Protein 1S3J (pdb70)

Radius of gyration: 22.55 Å; Cα contacts (8 Å, |Δi|>4): 269; chains: 2; bounding box: 42×52×71 Å

Nearest PDB structures (foldseek):
  1s3j-assembly1_B  TM=1.005E+00  e=1.419E-20  Bacillus subtilis
  2nnn-assembly3_F  TM=6.839E-01  e=4.897E-06  Pseudomonas aeruginosa
  5cyv-assembly1_B  TM=6.222E-01  e=2.905E-06  Rhodococcus jostii RHA1
  2fbi-assembly1_A-2  TM=6.151E-01  e=4.897E-06  Pseudomonas aeruginosa
  8ylj-assembly1_A  TM=6.183E-01  e=8.809E-06  Pectobacterium atrosepticum

Foldseek 3Di:
DVVVCCVVVVVVVVVCVVQVVLCVLVVLVDDPLRLVVLVVQVVPVKDWLVVSCVVPHDSVVSVVVVVCVVVPQKDWAADPVGRPIIMIHGDPVNNVSSVSSVVSSVVSVVVVVPDDPVVVVVVVVVVVVVVVVVVD/DDPVVVCVVVVVVVVVCVVLVVLCVLVVLVAHPLRLLVLVVQVVPVKDFLVVSCVVPHDSVVSVVLVVCVVVVQWDWAADPVGRVTIMIHGDVVNVVSSVSSVVSSVVSVVVPVVDDPVVVVVVVVVVVVVVPD

Solvent-accessible surface area: 16733 Å² total

CATH classification: 1.20.5.420 (+2 more: 1.10.10.10, 1.10.287.100)

InterPro domains:
  IPR000835 MarR-type HTH domain [PF01047] (35-92)
  IPR000835 MarR-type HTH domain [PR00598] (52-68)
  IPR000835 MarR-type HTH domain [PR00598] (69-84)
  IPR000835 MarR-type HTH domain [PR00598] (88-104)
  IPR000835 MarR-type HTH domain [PR00598] (118-138)
  IPR000835 MarR-type HTH domain [PS50995] (4-140)
  IPR000835 MarR-type HTH domain [SM00347] (28-128)
  IPR036388 Winged helix-like DNA-binding domain superfamily [G3DSA:1.10.10.10] (35-98)
  IPR036390 Winged helix DNA-binding domain superfamily [SSF46785] (7-141)

Structure (mmCIF, N/CA/C/O backbone):
data_1S3J
#
_entry.id   1S3J
#
_cell.length_a   45.029
_cell.length_b   71.912
_cell.length_c   96.642
_cell.angle_alpha   90.00
_cell.angle_beta   90.00
_cell.angle_gamma   90.00
#
_symmetry.space_group_name_H-M   'P 21 21 21'
#
loop_
_entity.id
_entity.type
_entity.pdbx_description
1 polymer 'YusO protein'
2 water water
#
loop_
_atom_site.group_PDB
_atom_site.id
_atom_site.type_symbol
_atom_site.label_atom_id
_atom_site.label_alt_id
_atom_site.label_comp_id
_atom_site.label_asym_id
_atom_site.label_entity_id
_atom_site.label_seq_id
_atom_site.pdbx_PDB_ins_code
_atom_site.Cartn_x
_atom_site.Cartn_y
_atom_site.Cartn_z
_atom_site.occupancy
_atom_site.B_iso_or_equiv
_atom_site.auth_seq_id
_atom_site.auth_comp_id
_atom_site.auth_asym_id
_atom_site.auth_atom_id
_atom_site.pdbx_PDB_model_num
ATOM 1 N N . SER A 1 3 ? 25.635 26.954 23.001 1.00 64.08 3 SER A N 1
ATOM 2 C CA . SER A 1 3 ? 24.989 27.898 23.953 1.00 64.17 3 SER A CA 1
ATOM 3 C C . SER A 1 3 ? 25.629 29.289 23.840 1.00 63.65 3 SER A C 1
ATOM 4 O O . SER A 1 3 ? 26.579 29.613 24.565 1.00 63.76 3 SER A O 1
ATOM 7 N N . ALA A 1 4 ? 25.083 30.102 22.936 1.00 62.81 4 ALA A N 1
ATOM 8 C CA . ALA A 1 4 ? 25.676 31.384 22.536 1.00 62.07 4 ALA A CA 1
ATOM 9 C C . ALA A 1 4 ? 26.185 32.266 23.684 1.00 61.16 4 ALA A C 1
ATOM 10 O O . ALA A 1 4 ? 27.192 32.925 23.529 1.00 61.06 4 ALA A O 1
ATOM 12 N N . ASP A 1 5 ? 25.498 32.284 24.820 1.00 59.79 5 ASP A N 1
ATOM 13 C CA . ASP A 1 5 ? 25.846 33.216 25.883 1.00 58.85 5 ASP A CA 1
ATOM 14 C C . ASP A 1 5 ? 27.119 32.815 26.645 1.00 57.65 5 ASP A C 1
ATOM 15 O O . ASP A 1 5 ? 27.957 33.671 26.963 1.00 56.53 5 ASP A O 1
ATOM 20 N N . GLN A 1 6 ? 27.274 31.526 26.933 1.00 56.25 6 GLN A N 1
ATOM 21 C CA . GLN A 1 6 ? 28.542 31.062 27.482 1.00 55.38 6 GLN A CA 1
ATOM 22 C C . GLN A 1 6 ? 29.662 31.299 26.472 1.00 54.04 6 GLN A C 1
ATOM 23 O O . GLN A 1 6 ? 30.746 31.724 26.855 1.00 53.37 6 GLN A O 1
ATOM 29 N N . LEU A 1 7 ? 29.381 31.041 25.193 1.00 52.80 7 LEU A N 1
ATOM 30 C CA . LEU A 1 7 ? 30.366 31.197 24.120 1.00 52.13 7 LEU A CA 1
ATOM 31 C C . LEU A 1 7 ? 30.855 32.648 23.992 1.00 51.57 7 LEU A C 1
ATOM 32 O O . LEU A 1 7 ? 32.035 32.896 23.747 1.00 50.28 7 LEU A O 1
ATOM 45 N N . SER A 1 9 ? 30.820 34.764 26.552 1.00 47.46 9 SER A N 1
ATOM 46 C CA . SER A 1 9 ? 31.552 35.045 27.789 1.00 46.03 9 SER A CA 1
ATOM 47 C C . SER A 1 9 ? 32.976 34.490 27.741 1.00 44.41 9 SER A C 1
ATOM 48 O O . SER A 1 9 ? 33.904 35.130 28.256 1.00 44.25 9 SER A O 1
ATOM 51 N N . ASP A 1 10 ? 33.133 33.314 27.125 1.00 42.48 10 ASP A N 1
ATOM 52 C CA . ASP A 1 10 ? 34.444 32.693 26.916 1.00 40.97 10 ASP A CA 1
ATOM 53 C C . ASP A 1 10 ? 35.302 33.614 26.041 1.00 39.56 10 ASP A C 1
ATOM 54 O O . ASP A 1 10 ? 36.416 33.948 26.400 1.00 38.49 10 ASP A O 1
ATOM 59 N N . ILE A 1 11 ? 34.753 34.025 24.903 1.00 37.99 11 ILE A N 1
ATOM 60 C CA . ILE A 1 11 ? 35.463 34.863 23.959 1.00 37.56 11 ILE A CA 1
ATOM 61 C C . ILE A 1 11 ? 35.820 36.198 24.554 1.00 37.37 11 ILE A C 1
ATOM 62 O O . ILE A 1 11 ? 36.936 36.670 24.371 1.00 37.44 11 ILE A O 1
ATOM 67 N N . GLN A 1 12 ? 34.863 36.822 25.228 1.00 37.04 12 GLN A N 1
ATOM 68 C CA . GLN A 1 12 ? 35.074 38.114 25.843 1.00 37.20 12 GLN A CA 1
ATOM 69 C C . GLN A 1 12 ? 36.253 38.000 26.796 1.00 36.58 12 GLN A C 1
ATOM 70 O O . GLN A 1 12 ? 37.155 38.831 26.784 1.00 36.36 12 GLN A O 1
ATOM 76 N N . LEU A 1 13 ? 36.260 36.959 27.619 1.00 35.94 13 LEU A N 1
ATOM 77 C CA . LEU A 1 13 ? 37.335 36.801 28.562 1.00 35.41 13 LEU A CA 1
ATOM 78 C C . LEU A 1 13 ? 38.655 36.610 27.831 1.00 34.88 13 LEU A C 1
ATOM 79 O O . LEU A 1 13 ? 39.676 37.183 28.240 1.00 34.81 13 LEU A O 1
ATOM 84 N N . SER A 1 14 ? 38.642 35.823 26.754 1.00 33.69 14 SER A N 1
ATOM 85 C CA . SER A 1 14 ? 39.852 35.617 25.953 1.00 33.36 14 SER A CA 1
ATOM 86 C C . SER A 1 14 ? 40.325 36.941 25.341 1.00 32.36 14 SER A C 1
ATOM 87 O O . SER A 1 14 ? 41.459 37.331 25.536 1.00 31.30 14 SER A O 1
ATOM 90 N N . LEU A 1 15 ? 39.440 37.640 24.635 1.00 32.43 15 LEU A N 1
ATOM 91 C CA . LEU A 1 15 ? 39.806 38.902 23.998 1.00 33.39 15 LEU A CA 1
ATOM 92 C C . LEU A 1 15 ? 40.270 39.940 25.007 1.00 34.11 15 LEU A C 1
ATOM 93 O O . LEU A 1 15 ? 41.232 40.644 24.758 1.00 33.90 15 LEU A O 1
ATOM 98 N N . GLN A 1 16 ? 39.650 39.976 26.181 1.00 35.65 16 GLN A N 1
ATOM 99 C CA . GLN A 1 16 ? 39.982 40.978 27.198 1.00 36.56 16 GLN A CA 1
ATOM 100 C C . GLN A 1 16 ? 41.358 40.697 27.779 1.00 36.66 16 GLN A C 1
ATOM 101 O O . GLN A 1 16 ? 42.104 41.629 28.113 1.00 37.98 16 GLN A O 1
ATOM 107 N N . ALA A 1 17 ? 41.730 39.428 27.897 1.00 35.47 17 ALA A N 1
ATOM 108 C CA . ALA A 1 17 ? 43.055 39.110 28.392 1.00 34.39 17 ALA A CA 1
ATOM 109 C C . ALA A 1 17 ? 44.094 39.416 27.316 1.00 34.10 17 ALA A C 1
ATOM 110 O O . ALA A 1 17 ? 45.178 39.861 27.626 1.00 33.57 17 ALA A O 1
ATOM 112 N N . LEU A 1 18 ? 43.775 39.160 26.052 1.00 33.84 18 LEU A N 1
ATOM 113 C CA . LEU A 1 18 ? 44.739 39.415 24.979 1.00 33.61 18 LEU A CA 1
ATOM 114 C C . LEU A 1 18 ? 44.998 40.912 24.867 1.00 34.27 18 LEU A C 1
ATOM 115 O O . LEU A 1 18 ? 46.144 41.336 24.764 1.00 33.50 18 LEU A O 1
ATOM 120 N N . PHE A 1 19 ? 43.929 41.689 24.954 1.00 35.79 19 PHE A N 1
ATOM 121 C CA . PHE A 1 19 ? 43.982 43.141 24.840 1.00 37.74 19 PHE A CA 1
ATOM 122 C C . PHE A 1 19 ? 44.807 43.764 25.960 1.00 38.67 19 PHE A C 1
ATOM 123 O O . PHE A 1 19 ? 45.794 44.421 25.688 1.00 38.61 19 PHE A O 1
ATOM 131 N N . GLN A 1 20 ? 44.423 43.543 27.215 1.00 39.82 20 GLN A N 1
ATOM 132 C CA . GLN A 1 20 ? 45.214 44.013 28.353 1.00 40.93 20 GLN A CA 1
ATOM 133 C C . GLN A 1 20 ? 46.694 43.668 28.262 1.00 41.24 20 GLN A C 1
ATOM 134 O O . GLN A 1 20 ? 47.532 44.373 28.798 1.00 41.19 20 GLN A O 1
ATOM 140 N N . LYS A 1 21 ? 47.010 42.557 27.605 1.00 42.23 21 LYS A N 1
ATOM 141 C CA . LYS A 1 21 ? 48.392 42.105 27.440 1.00 42.29 21 LYS A CA 1
ATOM 142 C C . LYS A 1 21 ? 49.091 42.713 26.221 1.00 42.21 21 LYS A C 1
ATOM 143 O O . LYS A 1 21 ? 50.311 42.907 26.232 1.00 42.28 21 LYS A O 1
ATOM 149 N N . ILE A 1 22 ? 48.332 42.982 25.161 1.00 42.15 22 ILE A N 1
ATOM 150 C CA . ILE A 1 22 ? 48.916 43.379 23.881 1.00 42.40 22 ILE A CA 1
ATOM 151 C C . ILE A 1 22 ? 48.873 44.886 23.709 1.00 43.02 22 ILE A C 1
ATOM 152 O O . ILE A 1 22 ? 49.800 45.460 23.147 1.00 42.58 22 ILE A O 1
ATOM 157 N N . GLN A 1 23 ? 47.816 45.521 24.198 1.00 44.04 23 GLN A N 1
ATOM 158 C CA . GLN A 1 23 ? 47.675 46.974 24.094 1.00 45.41 23 GLN A CA 1
ATOM 159 C C . GLN A 1 23 ? 48.841 47.745 24.710 1.00 46.03 23 GLN A C 1
ATOM 160 O O . GLN A 1 23 ? 49.446 48.551 24.008 1.00 46.13 23 GLN A O 1
ATOM 166 N N . PRO A 1 24 ? 49.180 47.513 25.980 1.00 46.87 24 PRO A N 1
ATOM 167 C CA . PRO A 1 24 ? 50.345 48.188 26.574 1.00 47.60 24 PRO A CA 1
ATOM 168 C C . PRO A 1 24 ? 51.625 47.984 25.753 1.00 48.61 24 PRO A C 1
ATOM 169 O O . PRO A 1 24 ? 52.403 48.928 25.608 1.00 48.58 24 PRO A O 1
ATOM 173 N N . GLU A 1 25 ? 51.825 46.783 25.211 1.00 49.39 25 GLU A N 1
ATOM 174 C CA . GLU A 1 25 ? 53.023 46.504 24.426 1.00 50.43 25 GLU A CA 1
ATOM 175 C C . GLU A 1 25 ? 53.045 47.319 23.135 1.00 51.20 25 GLU A C 1
ATOM 176 O O . GLU A 1 25 ? 54.093 47.823 22.740 1.00 50.92 25 GLU A O 1
ATOM 190 N N . LEU A 1 27 ? 51.324 50.244 22.637 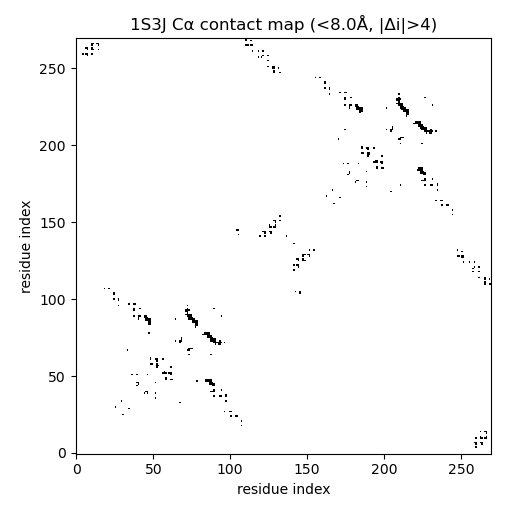1.00 53.92 27 LEU A N 1
ATOM 191 C CA . LEU A 1 27 ? 51.499 51.640 23.073 1.00 54.57 27 LEU A CA 1
ATOM 192 C C . LEU A 1 27 ? 52.934 51.984 23.450 1.00 54.96 27 LEU A C 1
ATOM 193 O O . LEU A 1 27 ? 53.394 53.070 23.150 1.00 54.80 27 LEU A O 1
ATOM 198 N N . GLU A 1 28 ? 53.638 51.068 24.104 1.00 55.46 28 GLU A N 1
ATOM 199 C CA . GLU A 1 28 ? 55.002 51.343 24.558 1.00 56.10 28 GLU A CA 1
ATOM 200 C C . GLU A 1 28 ? 55.954 51.397 23.353 1.00 55.81 28 GLU A C 1
ATOM 201 O O . GLU A 1 28 ? 56.864 52.222 23.315 1.00 55.50 28 GLU A O 1
ATOM 207 N N . SER A 1 29 ? 55.724 50.524 22.376 1.00 55.93 29 SER A N 1
ATOM 208 C CA . SER A 1 29 ? 56.523 50.470 21.148 1.00 56.09 29 SER A CA 1
ATOM 209 C C . SER A 1 29 ? 56.340 51.722 20.288 1.00 56.41 29 SER A C 1
ATOM 210 O O . SER A 1 29 ? 57.280 52.174 19.629 1.00 56.24 29 SER A O 1
ATOM 221 N N . GLU A 1 31 ? 55.374 54.797 21.488 1.00 57.10 31 GLU A N 1
ATOM 222 C CA . GLU A 1 31 ? 55.898 55.936 22.238 1.00 57.66 31 GLU A CA 1
ATOM 223 C C . GLU A 1 31 ? 57.399 56.082 22.004 1.00 57.08 31 GLU A C 1
ATOM 224 O O . GLU A 1 31 ? 57.888 57.194 21.881 1.00 57.20 31 GLU A O 1
ATOM 230 N N . LYS A 1 32 ? 58.105 54.955 21.934 1.00 56.53 32 LYS A N 1
ATOM 231 C CA . LYS A 1 32 ? 59.548 54.919 21.655 1.00 56.43 32 LYS A CA 1
ATOM 232 C C . LYS A 1 32 ? 59.868 55.359 20.225 1.00 55.26 32 LYS A C 1
ATOM 233 O O . LYS A 1 32 ? 60.899 55.977 19.989 1.00 55.40 32 LYS A O 1
ATOM 239 N N . GLN A 1 33 ? 59.005 55.029 19.266 1.00 53.73 33 GLN A N 1
ATOM 240 C CA . GLN A 1 33 ? 59.170 55.529 17.901 1.00 52.53 33 GLN A CA 1
ATOM 241 C C . GLN A 1 33 ? 58.621 56.974 17.746 1.00 50.52 33 GLN A C 1
ATOM 242 O O . GLN A 1 33 ? 58.715 57.564 16.690 1.00 49.92 33 GLN A O 1
ATOM 248 N N . GLY A 1 34 ? 58.063 57.531 18.812 1.00 48.56 34 GLY A N 1
ATOM 249 C CA . GLY A 1 34 ? 57.668 58.924 18.856 1.00 47.33 34 GLY A CA 1
ATOM 250 C C . GLY A 1 34 ? 56.305 59.281 18.280 1.00 46.10 34 GLY A C 1
ATOM 251 O O . GLY A 1 34 ? 55.948 60.465 18.269 1.00 46.40 34 GLY A O 1
ATOM 252 N N . VAL A 1 35 ? 55.544 58.288 17.825 1.00 43.94 35 VAL A N 1
ATOM 253 C CA . VAL A 1 35 ? 54.258 58.525 17.167 1.00 42.84 35 VAL A CA 1
ATOM 254 C C . VAL A 1 35 ? 53.086 58.053 18.042 1.00 41.18 35 VAL A C 1
ATOM 255 O O . VAL A 1 35 ? 53.214 57.110 18.827 1.00 40.84 35 VAL A O 1
ATOM 259 N N . THR A 1 36 ? 51.959 58.740 17.912 1.00 39.59 36 THR A N 1
ATOM 260 C CA . THR A 1 36 ? 50.734 58.376 18.611 1.00 38.71 36 THR A CA 1
ATOM 261 C C . THR A 1 36 ? 49.853 57.544 17.680 1.00 37.65 36 THR A C 1
ATOM 262 O O . THR A 1 36 ? 50.124 57.464 16.482 1.00 36.54 36 THR A O 1
ATOM 266 N N . PRO A 1 37 ? 48.807 56.931 18.223 1.00 36.39 37 PRO A N 1
ATOM 267 C CA . PRO A 1 37 ? 47.816 56.241 17.399 1.00 36.04 37 PRO A CA 1
ATOM 268 C C . PRO A 1 37 ? 47.226 57.101 16.288 1.00 35.20 37 PRO A C 1
ATOM 269 O O . PRO A 1 37 ? 46.975 56.564 15.221 1.00 35.50 37 PRO A O 1
ATOM 273 N N . ALA A 1 38 ? 46.963 58.378 16.533 1.00 33.87 38 ALA A N 1
ATOM 274 C CA . ALA A 1 38 ? 46.323 59.209 15.505 1.00 33.52 38 ALA A CA 1
ATOM 275 C C . ALA A 1 38 ? 47.330 59.522 14.399 1.00 32.87 38 ALA A C 1
ATOM 276 O O . ALA A 1 38 ? 46.990 59.523 13.214 1.00 32.11 38 ALA A O 1
ATOM 278 N N . GLN A 1 39 ? 48.569 59.786 14.791 1.00 32.63 39 GLN A N 1
ATOM 279 C CA . GLN A 1 39 ? 49.630 60.014 13.822 1.00 33.04 39 GLN A CA 1
ATOM 280 C C . GLN A 1 39 ? 49.864 58.744 13.003 1.00 33.11 39 GLN A C 1
ATOM 281 O O . GLN A 1 39 ? 50.092 58.826 11.789 1.00 32.45 39 GLN A O 1
ATOM 287 N N . LEU A 1 40 ? 49.775 57.578 13.655 1.00 33.22 40 LEU A N 1
ATOM 288 C CA . LEU A 1 40 ? 49.985 56.293 12.976 1.00 33.37 40 LEU A CA 1
ATOM 289 C C . LEU A 1 40 ? 48.866 56.101 11.958 1.00 33.59 40 LEU A C 1
ATOM 290 O O . LEU A 1 40 ? 49.120 55.669 10.836 1.00 33.59 40 LEU A O 1
ATOM 295 N N . PHE A 1 41 ? 47.649 56.473 12.336 1.00 33.29 41 PHE A N 1
ATOM 296 C CA . PHE A 1 41 ? 46.529 56.380 11.432 1.00 34.42 41 PHE A CA 1
ATOM 297 C C . PHE A 1 41 ? 46.732 57.246 10.176 1.00 34.07 41 PHE A C 1
ATOM 298 O O . PHE A 1 41 ? 46.338 56.849 9.073 1.00 34.68 41 PHE A O 1
ATOM 306 N N . VAL A 1 42 ? 47.327 58.422 10.343 1.00 33.74 42 VAL A N 1
ATOM 307 C CA . VAL A 1 42 ? 47.551 59.325 9.226 1.00 33.08 42 VAL A CA 1
ATOM 308 C C . VAL A 1 42 ? 48.616 58.741 8.305 1.00 33.04 42 VAL A C 1
ATOM 309 O O . VAL A 1 42 ? 48.455 58.733 7.088 1.00 32.11 42 VAL A O 1
ATOM 313 N N . LEU A 1 43 ? 49.688 58.246 8.901 1.00 33.20 43 LEU A N 1
ATOM 314 C CA . LEU A 1 43 ? 50.775 57.657 8.158 1.00 34.22 43 LEU A CA 1
ATOM 315 C C . LEU A 1 43 ? 50.299 56.480 7.316 1.00 34.87 43 LEU A C 1
ATOM 316 O O . LEU A 1 43 ? 50.698 56.370 6.169 1.00 35.46 43 LEU A O 1
ATOM 321 N N . ALA A 1 44 ? 49.424 55.650 7.872 1.00 35.49 44 ALA A N 1
ATOM 322 C CA . ALA A 1 44 ? 48.896 54.459 7.192 1.00 36.07 44 ALA A CA 1
ATOM 323 C C . ALA A 1 44 ? 47.944 54.813 6.048 1.00 36.35 44 ALA A C 1
ATOM 324 O O . ALA A 1 44 ? 48.032 54.237 4.971 1.00 35.88 44 ALA A O 1
ATOM 326 N N . SER A 1 45 ? 47.036 55.756 6.291 1.00 37.12 45 SER A N 1
ATOM 327 C CA . SER A 1 45 ? 46.210 56.335 5.232 1.00 38.18 45 SER A CA 1
ATOM 328 C C . SER A 1 45 ? 47.023 56.932 4.068 1.00 38.65 45 SER A C 1
ATOM 329 O O . SER A 1 45 ? 46.574 56.906 2.935 1.00 39.19 45 SER A O 1
ATOM 332 N N . LEU A 1 46 ? 48.195 57.475 4.349 1.00 39.17 46 LEU A N 1
ATOM 333 C CA . LEU A 1 46 ? 49.021 58.076 3.308 1.00 40.01 46 LEU A CA 1
ATOM 334 C C . LEU A 1 46 ? 49.872 57.035 2.563 1.00 41.18 46 LEU A C 1
ATOM 335 O O . LEU A 1 46 ? 50.115 57.198 1.377 1.00 41.23 46 LEU A O 1
ATOM 340 N N . LYS A 1 47 ? 50.319 55.982 3.245 1.00 42.21 47 LYS A N 1
ATOM 341 C CA . LYS A 1 47 ? 50.988 54.869 2.565 1.00 43.51 47 LYS A CA 1
ATOM 342 C C . LYS A 1 47 ? 50.025 54.180 1.582 1.00 44.44 47 LYS A C 1
ATOM 343 O O . LYS A 1 47 ? 50.392 53.872 0.454 1.00 44.48 47 LYS A O 1
ATOM 349 N N . LYS A 1 48 ? 48.786 53.982 2.009 1.00 45.78 48 LYS A N 1
ATOM 350 C CA . LYS A 1 48 ? 47.776 53.326 1.193 1.00 46.90 48 LYS A CA 1
ATOM 351 C C . LYS A 1 48 ? 47.337 54.191 0.002 1.00 47.35 48 LYS A C 1
ATOM 352 O O . LYS A 1 48 ? 47.378 53.737 -1.144 1.00 47.74 48 LYS A O 1
ATOM 358 N N . HIS A 1 49 ? 46.936 55.431 0.261 1.00 47.37 49 HIS A N 1
ATOM 359 C CA . HIS A 1 49 ? 46.338 56.270 -0.775 1.00 47.38 49 HIS A CA 1
ATOM 360 C C . HIS A 1 49 ? 47.308 57.192 -1.520 1.00 46.84 49 HIS A C 1
ATOM 361 O O . HIS A 1 49 ? 46.904 57.867 -2.463 1.00 46.65 49 HIS A O 1
ATOM 368 N N . GLY A 1 50 ? 48.571 57.220 -1.110 1.00 46.25 50 GLY A N 1
ATOM 369 C CA . GLY A 1 50 ? 49.563 58.125 -1.677 1.00 46.17 50 GLY A CA 1
ATOM 370 C C . GLY A 1 50 ? 49.435 59.579 -1.226 1.00 46.02 50 GLY A C 1
ATOM 371 O O . GLY A 1 50 ? 50.332 60.147 -0.587 1.00 46.08 50 GLY A O 1
ATOM 372 N N . SER A 1 51 ? 48.321 60.190 -1.597 1.00 45.54 51 SER A N 1
ATOM 373 C CA . SER A 1 51 ? 47.999 61.546 -1.203 1.00 45.60 51 SER A CA 1
ATOM 374 C C . SER A 1 51 ? 46.546 61.634 -0.754 1.00 44.82 51 SER A C 1
ATOM 375 O O . SER A 1 51 ? 45.676 60.967 -1.319 1.00 45.30 51 SER A O 1
ATOM 378 N N . LEU A 1 52 ? 46.286 62.456 0.259 1.00 43.76 52 LEU A N 1
ATOM 379 C CA . LEU A 1 52 ? 44.918 62.761 0.675 1.00 43.08 52 LEU A CA 1
ATOM 380 C C . LEU A 1 52 ? 44.777 64.225 1.063 1.00 42.58 52 LEU A C 1
ATOM 381 O O . LEU A 1 52 ? 45.702 64.822 1.584 1.00 42.39 52 LEU A O 1
ATOM 386 N N . LYS A 1 53 ? 43.603 64.794 0.815 1.00 42.45 53 LYS A N 1
ATOM 387 C CA . LYS A 1 53 ? 43.280 66.116 1.305 1.00 42.65 53 LYS A CA 1
ATOM 388 C C . LYS A 1 53 ? 43.172 66.074 2.835 1.00 41.80 53 LYS A C 1
ATOM 389 O O . LYS A 1 53 ? 42.927 65.013 3.415 1.00 41.60 53 LYS A O 1
ATOM 395 N N . VAL A 1 54 ? 43.391 67.214 3.482 1.00 40.84 54 VAL A N 1
ATOM 396 C CA . VAL A 1 54 ? 43.198 67.318 4.919 1.00 40.47 54 VAL A CA 1
ATOM 397 C C . VAL A 1 54 ? 41.751 66.990 5.267 1.00 40.20 54 VAL A C 1
ATOM 398 O O . VAL A 1 54 ? 41.500 66.314 6.262 1.00 40.25 54 VAL A O 1
ATOM 402 N N . SER A 1 55 ? 40.817 67.459 4.446 1.00 40.07 55 SER A N 1
ATOM 403 C CA . SER A 1 55 ? 39.387 67.208 4.671 1.00 40.86 55 SER A CA 1
ATOM 404 C C . SER A 1 55 ? 38.998 65.734 4.531 1.00 41.52 55 SER A C 1
ATOM 405 O O . SER A 1 55 ? 37.988 65.295 5.105 1.00 42.14 55 SER A O 1
ATOM 408 N N . GLU A 1 56 ? 39.775 64.980 3.755 1.00 41.99 56 GLU A N 1
ATOM 409 C CA . GLU A 1 56 ? 39.520 63.563 3.564 1.00 43.06 56 GLU A CA 1
ATOM 410 C C . GLU A 1 56 ? 39.916 62.790 4.817 1.00 43.56 56 GLU A C 1
ATOM 411 O O . GLU A 1 56 ? 39.168 61.952 5.293 1.00 43.84 56 GLU A O 1
ATOM 417 N N . ILE A 1 57 ? 41.104 63.070 5.335 1.00 44.37 57 ILE A N 1
ATOM 418 C CA . ILE A 1 57 ? 41.572 62.448 6.578 1.00 44.86 57 ILE A CA 1
ATOM 419 C C . ILE A 1 57 ? 40.630 62.789 7.724 1.00 45.50 57 ILE A C 1
ATOM 420 O O . ILE A 1 57 ? 40.269 61.919 8.501 1.00 45.36 57 ILE A O 1
ATOM 425 N N . ALA A 1 58 ? 40.231 64.054 7.816 1.00 46.47 58 ALA A N 1
ATOM 426 C CA . ALA A 1 58 ? 39.324 64.490 8.866 1.00 47.58 58 ALA A CA 1
ATOM 427 C C . ALA A 1 58 ? 38.063 63.641 8.826 1.00 48.42 58 ALA A C 1
ATOM 428 O O . ALA A 1 58 ? 37.602 63.168 9.851 1.00 48.66 58 ALA A O 1
ATOM 430 N N . GLU A 1 59 ? 37.552 63.425 7.619 1.00 49.65 59 GLU A N 1
ATOM 431 C CA . GLU A 1 59 ? 36.336 62.651 7.373 1.00 50.34 59 GLU A CA 1
ATOM 432 C C . GLU A 1 59 ? 36.474 61.208 7.859 1.00 50.54 59 GLU A C 1
ATOM 433 O O . GLU A 1 59 ? 35.626 60.728 8.608 1.00 49.91 59 GLU A O 1
ATOM 439 N N . ARG A 1 60 ? 37.543 60.530 7.433 1.00 50.84 60 ARG A N 1
ATOM 440 C CA . ARG A 1 60 ? 37.781 59.135 7.817 1.00 51.43 60 ARG A CA 1
ATOM 441 C C . ARG A 1 60 ? 37.971 58.984 9.329 1.00 50.82 60 ARG A C 1
ATOM 442 O O . ARG A 1 60 ? 37.625 57.950 9.901 1.00 50.53 60 ARG A O 1
ATOM 458 N N . GLU A 1 62 ? 36.635 61.112 11.540 1.00 50.72 62 GLU A N 1
ATOM 459 C CA . GLU A 1 62 ? 35.494 61.787 12.165 1.00 51.20 62 GLU A CA 1
ATOM 460 C C . GLU A 1 62 ? 35.954 62.793 13.222 1.00 50.88 62 GLU A C 1
ATOM 461 O O . GLU A 1 62 ? 35.542 62.750 14.387 1.00 51.18 62 GLU A O 1
ATOM 467 N N . VAL A 1 63 ? 36.832 63.688 12.781 1.00 50.12 63 VAL A N 1
ATOM 468 C CA . VAL A 1 63 ? 37.303 64.809 13.580 1.00 49.63 63 VAL A CA 1
ATOM 469 C C . VAL A 1 63 ? 37.320 66.072 12.719 1.00 49.29 63 VAL A C 1
ATOM 470 O O . VAL A 1 63 ? 37.147 66.008 11.511 1.00 49.48 63 VAL A O 1
ATOM 474 N N . LYS A 1 64 ? 37.535 67.218 13.347 1.00 49.13 64 LYS A N 1
ATOM 475 C CA . LYS A 1 64 ? 37.503 68.498 12.640 1.00 49.19 64 LYS A CA 1
ATOM 476 C C . LYS A 1 64 ? 38.757 68.633 11.784 1.00 48.07 64 LYS A C 1
ATOM 477 O O . LYS A 1 64 ? 39.824 68.135 12.157 1.00 47.67 64 LYS A O 1
ATOM 483 N N . PRO A 1 65 ? 38.636 69.281 10.629 1.00 46.54 65 PRO A N 1
ATOM 484 C CA . PRO A 1 65 ? 39.817 69.608 9.841 1.00 45.38 65 PRO A CA 1
ATOM 485 C C . PRO A 1 65 ? 40.941 70.126 10.735 1.00 44.11 65 PRO A C 1
ATOM 486 O O . PRO A 1 65 ? 42.083 69.685 10.570 1.00 43.84 65 PRO A O 1
ATOM 490 N N . SER A 1 66 ? 40.613 71.004 11.685 1.00 42.47 66 SER A N 1
ATOM 491 C CA . SER A 1 66 ? 41.615 71.574 12.600 1.00 41.44 66 SER A CA 1
ATOM 492 C C . SER A 1 66 ? 42.358 70.527 13.440 1.00 39.74 66 SER A C 1
ATOM 493 O O . SER A 1 66 ? 43.522 70.695 13.721 1.00 40.22 66 SER A O 1
ATOM 496 N N . ALA A 1 67 ? 41.682 69.468 13.857 1.00 38.28 67 ALA A N 1
ATOM 497 C CA . ALA A 1 67 ? 42.348 68.334 14.517 1.00 37.36 67 ALA A CA 1
ATOM 498 C C . ALA A 1 67 ? 43.428 67.704 13.631 1.00 36.23 67 ALA A C 1
ATOM 499 O O . ALA A 1 67 ? 44.530 67.396 14.097 1.00 35.01 67 ALA A O 1
ATOM 501 N N . VAL A 1 68 ? 43.116 67.517 12.352 1.00 35.44 68 VAL A N 1
ATOM 502 C CA . VAL A 1 68 ? 44.100 66.938 11.413 1.00 35.38 68 VAL A CA 1
ATOM 503 C C . VAL A 1 68 ? 45.274 67.887 11.169 1.00 34.71 68 VAL A C 1
ATOM 504 O O . VAL A 1 68 ? 46.425 67.466 11.085 1.00 35.06 68 VAL A O 1
ATOM 508 N N . THR A 1 69 ? 44.981 69.175 11.082 1.00 34.81 69 THR A N 1
ATOM 509 C CA . THR A 1 69 ? 45.998 70.198 10.843 1.00 34.16 69 THR A CA 1
ATOM 510 C C . THR A 1 69 ? 47.024 70.179 11.955 1.00 33.88 69 THR A C 1
ATOM 511 O O . THR A 1 69 ? 48.219 70.380 11.707 1.00 33.99 69 THR A O 1
ATOM 515 N N . LEU A 1 70 ? 46.580 69.926 13.186 1.00 33.29 70 LEU A N 1
ATOM 516 C CA . LEU A 1 70 ? 47.523 69.797 14.297 1.00 32.82 70 LEU A CA 1
ATOM 517 C C . LEU A 1 70 ? 48.338 68.493 14.215 1.00 33.18 70 LEU A C 1
ATOM 518 O O . LEU A 1 70 ? 49.519 68.470 14.552 1.00 33.11 70 LEU A O 1
ATOM 531 N N . ALA A 1 72 ? 49.108 66.999 11.427 1.00 34.73 72 ALA A N 1
ATOM 532 C CA . ALA A 1 72 ? 50.002 67.330 10.325 1.00 35.09 72 ALA A CA 1
ATOM 533 C C . ALA A 1 72 ? 51.168 68.191 10.793 1.00 35.23 72 ALA A C 1
ATOM 534 O O . ALA A 1 72 ? 52.292 67.942 10.391 1.00 35.29 72 ALA A O 1
ATOM 536 N N . ASP A 1 73 ? 50.916 69.177 11.665 1.00 35.84 73 ASP A N 1
ATOM 537 C CA . ASP A 1 73 ? 51.994 70.036 12.195 1.00 35.94 73 ASP A CA 1
ATOM 538 C C . ASP A 1 73 ? 53.044 69.175 12.869 1.00 36.14 73 ASP A C 1
ATOM 539 O O . ASP A 1 73 ? 54.231 69.342 12.637 1.00 35.99 73 ASP A O 1
ATOM 544 N N . ARG A 1 74 ? 52.592 68.257 13.726 1.00 36.44 74 ARG A N 1
ATOM 545 C CA . ARG A 1 74 ? 53.490 67.419 14.512 1.00 36.91 74 ARG A CA 1
ATOM 546 C C . ARG A 1 74 ? 54.324 66.552 13.578 1.00 36.82 74 ARG A C 1
ATOM 547 O O . ARG A 1 74 ? 55.531 66.515 13.669 1.00 35.82 74 ARG A O 1
ATOM 555 N N . LEU A 1 75 ? 53.659 65.898 12.647 1.00 37.89 75 LEU A N 1
ATOM 556 C CA . LEU A 1 75 ? 54.327 65.081 11.656 1.00 39.12 75 LEU A CA 1
ATOM 557 C C . LEU A 1 75 ? 55.303 65.895 10.769 1.00 40.13 75 LEU A C 1
ATOM 558 O O . LEU A 1 75 ? 56.420 65.452 10.557 1.00 39.43 75 LEU A O 1
ATOM 563 N N . GLU A 1 76 ? 54.896 67.079 10.293 1.00 41.54 76 GLU A N 1
ATOM 564 C CA . GLU A 1 76 ? 55.769 67.901 9.432 1.00 42.93 76 GLU A CA 1
ATOM 565 C C . GLU A 1 76 ? 57.008 68.383 10.190 1.00 43.37 76 GLU A C 1
ATOM 566 O O . GLU A 1 76 ? 58.110 68.397 9.646 1.00 42.93 76 GLU A O 1
ATOM 572 N N . GLN A 1 77 ? 56.821 68.733 11.458 1.00 44.23 77 GLN A N 1
ATOM 573 C CA . GLN A 1 77 ? 57.917 69.145 12.330 1.00 45.33 77 GLN A CA 1
ATOM 574 C C . GLN A 1 77 ? 58.965 68.036 12.501 1.00 45.12 77 GLN A C 1
ATOM 575 O O . GLN A 1 77 ? 60.146 68.309 12.689 1.00 45.00 77 GLN A O 1
ATOM 581 N N . LYS A 1 78 ? 58.510 66.788 12.439 1.00 44.97 78 LYS A N 1
ATOM 582 C CA . LYS A 1 78 ? 59.384 65.622 12.500 1.00 44.85 78 LYS A CA 1
ATOM 583 C C . LYS A 1 78 ? 59.784 65.166 11.104 1.00 43.67 78 LYS A C 1
ATOM 584 O O . LYS A 1 78 ? 60.526 64.196 10.968 1.00 43.33 78 LYS A O 1
ATOM 590 N N . ASN A 1 79 ? 59.277 65.878 10.088 1.00 42.60 79 ASN A N 1
ATOM 591 C CA . ASN A 1 79 ? 59.643 65.711 8.673 1.00 41.82 79 ASN A CA 1
ATOM 592 C C . ASN A 1 79 ? 59.211 64.349 8.126 1.00 40.71 79 ASN A C 1
ATOM 593 O O . ASN A 1 79 ? 59.921 63.713 7.344 1.00 40.57 79 ASN A O 1
ATOM 598 N N . LEU A 1 80 ? 58.022 63.926 8.528 1.00 38.96 80 LEU A N 1
ATOM 599 C CA . LEU A 1 80 ? 57.496 62.620 8.172 1.00 38.04 80 LEU A CA 1
ATOM 600 C C . LEU A 1 80 ? 56.434 62.745 7.106 1.00 37.32 80 LEU A C 1
ATOM 601 O O . LEU A 1 80 ? 56.093 61.768 6.446 1.00 36.85 80 LEU A O 1
ATOM 606 N N . ILE A 1 81 ? 55.875 63.941 6.983 1.00 36.54 81 ILE A N 1
ATOM 607 C CA . ILE A 1 81 ? 54.963 64.268 5.912 1.00 36.35 81 ILE A CA 1
ATOM 608 C C . ILE A 1 81 ? 55.324 65.624 5.312 1.00 36.22 81 ILE A C 1
ATOM 609 O O . ILE A 1 81 ? 56.047 66.411 5.927 1.00 35.89 81 ILE A O 1
ATOM 614 N N . ALA A 1 82 ? 54.773 65.889 4.134 1.00 36.16 82 ALA A N 1
ATOM 615 C CA . ALA A 1 82 ? 54.850 67.202 3.504 1.00 36.62 82 ALA A CA 1
ATOM 616 C C . ALA A 1 82 ? 53.446 67.653 3.150 1.00 36.40 82 ALA A C 1
ATOM 617 O O . ALA A 1 82 ? 52.580 66.826 2.844 1.00 36.64 82 ALA A O 1
ATOM 619 N N . ARG A 1 83 ? 53.216 68.955 3.239 1.00 36.63 83 ARG A N 1
ATOM 620 C CA . ARG A 1 83 ? 52.009 69.554 2.735 1.00 37.63 83 ARG A CA 1
ATOM 621 C C . ARG A 1 83 ? 52.294 70.205 1.397 1.00 38.05 83 ARG A C 1
ATOM 622 O O . ARG A 1 83 ? 53.334 70.813 1.218 1.00 38.12 83 ARG A O 1
ATOM 630 N N . THR A 1 84 ? 51.345 70.078 0.476 1.00 38.94 84 THR A N 1
ATOM 631 C CA . THR A 1 84 ? 51.389 70.718 -0.842 1.00 39.51 84 THR A CA 1
ATOM 632 C C . THR A 1 84 ? 49.989 71.254 -1.199 1.00 40.50 84 THR A C 1
ATOM 633 O O . THR A 1 84 ? 48.977 70.843 -0.617 1.00 39.49 84 THR A O 1
ATOM 637 N N . HIS A 1 85 ? 49.934 72.208 -2.123 1.00 41.64 85 HIS A N 1
ATOM 638 C CA . HIS A 1 85 ? 48.657 72.696 -2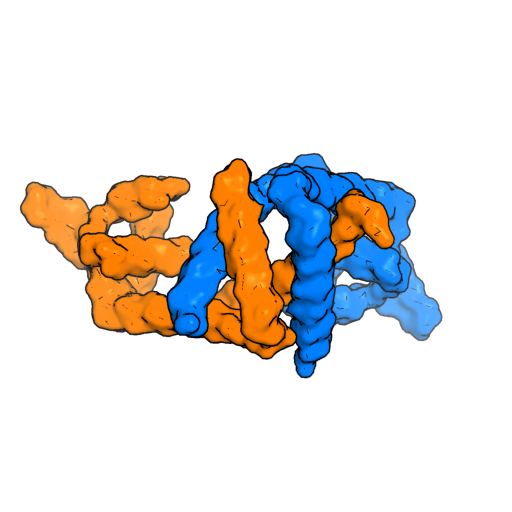.616 1.00 42.71 85 HIS A CA 1
ATOM 639 C C . HIS A 1 85 ? 48.085 71.673 -3.573 1.00 42.86 85 HIS A C 1
ATOM 640 O O . HIS A 1 85 ? 48.818 71.027 -4.334 1.00 42.94 85 HIS A O 1
ATOM 647 N N . ASN A 1 86 ? 46.767 71.543 -3.517 1.00 42.46 86 ASN A N 1
ATOM 648 C CA . ASN A 1 86 ? 46.016 70.659 -4.371 1.00 42.29 86 ASN A CA 1
ATOM 649 C C . ASN A 1 86 ? 46.004 71.258 -5.764 1.00 42.61 86 ASN A C 1
ATOM 650 O O . ASN A 1 86 ? 45.906 72.470 -5.909 1.00 41.72 86 ASN A O 1
ATOM 655 N N . THR A 1 87 ? 46.116 70.412 -6.783 1.00 43.26 87 THR A N 1
ATOM 656 C CA . THR A 1 87 ? 46.259 70.912 -8.154 1.00 44.04 87 THR A CA 1
ATOM 657 C C . THR A 1 87 ? 44.921 71.416 -8.711 1.00 44.21 87 THR A C 1
ATOM 658 O O . THR A 1 87 ? 44.906 72.300 -9.556 1.00 44.04 87 THR A O 1
ATOM 662 N N . LYS A 1 88 ? 43.814 70.846 -8.244 1.00 44.32 88 LYS A N 1
ATOM 663 C CA . LYS A 1 88 ? 42.479 71.324 -8.633 1.00 45.03 88 LYS A CA 1
ATOM 664 C C . LYS A 1 88 ? 42.096 72.664 -7.972 1.00 44.15 88 LYS A C 1
ATOM 665 O O . LYS A 1 88 ? 41.480 73.517 -8.608 1.00 43.97 88 LYS A O 1
ATOM 671 N N . ASP A 1 89 ? 42.446 72.826 -6.698 1.00 43.56 89 ASP A N 1
ATOM 672 C CA . ASP A 1 89 ? 42.102 74.017 -5.911 1.00 42.95 89 ASP A CA 1
ATOM 673 C C . ASP A 1 89 ? 43.287 74.352 -5.027 1.00 42.56 89 ASP A C 1
ATOM 674 O O . ASP A 1 89 ? 43.580 73.642 -4.065 1.00 42.13 89 ASP A O 1
ATOM 679 N N . ARG A 1 90 ? 43.973 75.441 -5.349 1.00 42.44 90 ARG A N 1
ATOM 680 C CA . ARG A 1 90 ? 45.236 75.758 -4.694 1.00 42.43 90 ARG A CA 1
ATOM 681 C C . ARG A 1 90 ? 45.070 75.990 -3.196 1.00 42.27 90 ARG A C 1
ATOM 682 O O . ARG A 1 90 ? 46.029 75.912 -2.445 1.00 42.00 90 ARG A O 1
ATOM 690 N N . ARG A 1 91 ? 43.857 76.329 -2.778 1.00 42.17 91 ARG A N 1
ATOM 691 C CA . ARG A 1 91 ? 43.590 76.629 -1.381 1.00 42.12 91 ARG A CA 1
ATOM 692 C C . ARG A 1 91 ? 43.543 75.387 -0.499 1.00 42.13 91 ARG A C 1
ATOM 693 O O . ARG A 1 91 ? 43.744 75.511 0.691 1.00 42.58 91 ARG A O 1
ATOM 701 N N . VAL A 1 92 ? 43.243 74.214 -1.061 1.00 42.00 92 VAL A N 1
ATOM 702 C CA . VAL A 1 92 ? 43.131 73.009 -0.247 1.00 42.00 92 VAL A CA 1
ATOM 703 C C . VAL A 1 92 ? 44.484 72.292 -0.181 1.00 41.40 92 VAL A C 1
ATOM 704 O O . VAL A 1 92 ? 45.264 72.294 -1.142 1.00 40.82 92 VAL A O 1
ATOM 708 N N . ILE A 1 93 ? 44.748 71.702 0.986 1.00 40.32 93 ILE A N 1
ATOM 709 C CA . ILE A 1 93 ? 46.058 71.151 1.325 1.00 39.65 93 ILE A CA 1
ATOM 710 C C . ILE A 1 93 ? 46.039 69.631 1.120 1.00 38.62 93 ILE A C 1
ATOM 711 O O . ILE A 1 93 ? 45.161 68.955 1.636 1.00 37.33 93 ILE A O 1
ATOM 716 N N . ASP A 1 94 ? 46.984 69.104 0.337 1.00 38.23 94 ASP A N 1
ATOM 717 C CA . ASP A 1 94 ? 47.242 67.657 0.288 1.00 37.60 94 ASP A CA 1
ATOM 718 C C . ASP A 1 94 ? 48.354 67.288 1.242 1.00 36.90 94 ASP A C 1
ATOM 719 O O . ASP A 1 94 ? 49.353 68.009 1.340 1.00 36.21 94 ASP A O 1
ATOM 724 N N . LEU A 1 95 ? 48.201 66.139 1.900 1.00 36.06 95 LEU A N 1
ATOM 725 C CA . LEU A 1 95 ? 49.296 65.511 2.627 1.00 36.01 95 LEU A CA 1
ATOM 726 C C . LEU A 1 95 ? 49.904 64.343 1.855 1.00 35.41 95 LEU A C 1
ATOM 727 O O . LEU A 1 95 ? 49.225 63.673 1.095 1.00 35.51 95 LEU A O 1
ATOM 732 N N . SER A 1 96 ? 51.185 64.091 2.089 1.00 35.24 96 SER A N 1
ATOM 733 C CA . SER A 1 96 ? 51.838 62.896 1.582 1.00 35.74 96 SER A CA 1
ATOM 734 C C . SER A 1 96 ? 53.006 62.492 2.474 1.00 35.80 96 SER A C 1
ATOM 735 O O . SER A 1 96 ? 53.482 63.282 3.307 1.00 35.53 96 SER A O 1
ATOM 738 N N . LEU A 1 97 ? 53.471 61.256 2.334 1.00 36.38 97 LEU A N 1
ATOM 739 C CA . LEU A 1 97 ? 54.652 60.815 3.105 1.00 36.94 97 LEU A CA 1
ATOM 740 C C . LEU A 1 97 ? 55.928 61.365 2.529 1.00 37.83 97 LEU A C 1
ATOM 741 O O . LEU A 1 97 ? 56.076 61.431 1.326 1.00 37.88 97 LEU A O 1
ATOM 746 N N . THR A 1 98 ? 56.865 61.740 3.395 1.00 39.51 98 THR A N 1
ATOM 747 C CA . THR A 1 98 ? 58.258 61.916 2.998 1.00 39.83 98 THR A CA 1
ATOM 748 C C . THR A 1 98 ? 58.925 60.534 2.998 1.00 40.91 98 THR A C 1
ATOM 749 O O . THR A 1 98 ? 58.301 59.534 3.407 1.00 40.37 98 THR A O 1
ATOM 753 N N . ASP A 1 99 ? 60.180 60.485 2.538 1.00 41.83 99 ASP A N 1
ATOM 754 C CA . ASP A 1 99 ? 61.003 59.275 2.596 1.00 42.94 99 ASP A CA 1
ATOM 755 C C . ASP A 1 99 ? 61.107 58.841 4.052 1.00 43.19 99 ASP A C 1
ATOM 756 O O . ASP A 1 99 ? 60.978 57.663 4.358 1.00 42.64 99 ASP A O 1
ATOM 761 N N . GLU A 1 100 ? 61.351 59.807 4.937 1.00 43.95 100 GLU A N 1
ATOM 762 C CA . GLU A 1 100 ? 61.609 59.525 6.349 1.00 44.93 100 GLU A CA 1
ATOM 763 C C . GLU A 1 100 ? 60.354 59.028 7.048 1.00 45.11 100 GLU A C 1
ATOM 764 O O . GLU A 1 100 ? 60.439 58.251 7.996 1.00 45.26 100 GLU A O 1
ATOM 770 N N . GLY A 1 101 ? 59.199 59.480 6.565 1.00 45.37 101 GLY A N 1
ATOM 771 C CA . GLY A 1 101 ? 57.914 59.090 7.110 1.00 45.61 101 GLY A CA 1
ATOM 772 C C . GLY A 1 101 ? 57.521 57.689 6.698 1.00 45.69 101 GLY A C 1
ATOM 773 O O . GLY A 1 101 ? 56.939 56.966 7.490 1.00 45.23 101 GLY A O 1
ATOM 774 N N . ASP A 1 102 ? 57.825 57.326 5.452 1.00 45.93 102 ASP A N 1
ATOM 775 C CA . ASP A 1 102 ? 57.645 55.963 4.956 1.00 46.27 102 ASP A CA 1
ATOM 776 C C . ASP A 1 102 ? 58.454 54.996 5.818 1.00 45.82 102 ASP A C 1
ATOM 777 O O . ASP A 1 102 ? 57.951 53.970 6.262 1.00 45.90 102 ASP A O 1
ATOM 782 N N . ILE A 1 103 ? 59.700 55.354 6.076 1.00 45.21 103 ILE A N 1
ATOM 783 C CA . ILE A 1 103 ? 60.582 54.545 6.903 1.00 45.03 103 ILE A CA 1
ATOM 784 C C . ILE A 1 103 ? 60.045 54.442 8.338 1.00 44.73 103 ILE A C 1
ATOM 785 O O . ILE A 1 103 ? 60.133 53.398 8.955 1.00 44.39 103 ILE A O 1
ATOM 790 N N . LYS A 1 104 ? 59.478 55.528 8.852 1.00 44.34 104 LYS A N 1
ATOM 791 C CA . LYS A 1 104 ? 58.982 55.549 10.223 1.00 43.99 104 LYS A CA 1
ATOM 792 C C . LYS A 1 104 ? 57.705 54.724 10.343 1.00 43.46 104 LYS A C 1
ATOM 793 O O . LYS A 1 104 ? 57.526 54.016 11.341 1.00 42.37 104 LYS A O 1
ATOM 799 N N . PHE A 1 105 ? 56.846 54.792 9.322 1.00 42.83 105 PHE A N 1
ATOM 800 C CA . PHE A 1 105 ? 55.621 53.995 9.304 1.00 42.90 105 PHE A CA 1
ATOM 801 C C . PHE A 1 105 ? 55.949 52.504 9.249 1.00 43.71 105 PHE A C 1
ATOM 802 O O . PHE A 1 105 ? 55.192 51.678 9.784 1.00 43.12 105 PHE A O 1
ATOM 810 N N . GLU A 1 106 ? 57.082 52.173 8.621 1.00 44.41 106 GLU A N 1
ATOM 811 C CA . GLU A 1 106 ? 57.482 50.778 8.418 1.00 45.16 106 GLU A CA 1
ATOM 812 C C . GLU A 1 106 ? 58.093 50.197 9.685 1.00 44.67 106 GLU A C 1
ATOM 813 O O . GLU A 1 106 ? 57.859 49.041 10.013 1.00 43.81 106 GLU A O 1
ATOM 819 N N . GLU A 1 107 ? 58.869 51.026 10.383 1.00 44.76 107 GLU A N 1
ATOM 820 C CA . GLU A 1 107 ? 59.479 50.669 11.662 1.00 44.64 107 GLU A CA 1
ATOM 821 C C . GLU A 1 107 ? 58.413 50.441 12.739 1.00 43.88 107 GLU A C 1
ATOM 822 O O . GLU A 1 107 ? 58.498 49.506 13.514 1.00 43.78 107 GLU A O 1
ATOM 828 N N . VAL A 1 108 ? 57.396 51.292 12.764 1.00 43.36 108 VAL A N 1
ATOM 829 C CA . VAL A 1 108 ? 56.299 51.146 13.700 1.00 42.66 108 VAL A CA 1
ATOM 830 C C . VAL A 1 108 ? 55.498 49.861 13.382 1.00 42.59 108 VAL A C 1
ATOM 831 O O . VAL A 1 108 ? 55.166 49.087 14.281 1.00 41.87 108 VAL A O 1
ATOM 835 N N . LEU A 1 109 ? 55.212 49.631 12.106 1.00 42.09 109 LEU A N 1
ATOM 836 C CA . LEU A 1 109 ? 54.399 48.480 11.703 1.00 42.44 109 LEU A CA 1
ATOM 837 C C . LEU A 1 109 ? 55.129 47.144 11.980 1.00 42.05 109 LEU A C 1
ATOM 838 O O . LEU A 1 109 ? 54.521 46.184 12.459 1.00 41.30 109 LEU A O 1
ATOM 843 N N . ALA A 1 110 ? 56.427 47.101 11.681 1.00 41.42 110 ALA A N 1
ATOM 844 C CA . ALA A 1 110 ? 57.243 45.919 11.939 1.00 41.19 110 ALA A CA 1
ATOM 845 C C . ALA A 1 110 ? 57.290 45.633 13.428 1.00 41.15 110 ALA A C 1
ATOM 846 O O . ALA A 1 110 ? 57.192 44.484 13.828 1.00 41.60 110 ALA A O 1
ATOM 848 N N . GLY A 1 111 ? 57.424 46.677 14.244 1.00 41.24 111 GLY A N 1
ATOM 849 C CA . GLY A 1 111 ? 57.308 46.551 15.682 1.00 41.56 111 GLY A CA 1
ATOM 850 C C . GLY A 1 111 ? 55.993 45.905 16.113 1.00 42.12 111 GLY A C 1
ATOM 851 O O . GLY A 1 111 ? 55.988 45.000 16.962 1.00 42.52 111 GLY A O 1
ATOM 852 N N . ARG A 1 112 ? 54.881 46.369 15.536 1.00 42.09 112 ARG A N 1
ATOM 853 C CA . ARG A 1 112 ? 53.552 45.813 15.825 1.00 42.21 112 ARG A CA 1
ATOM 854 C C . ARG A 1 112 ? 53.425 44.361 15.361 1.00 42.10 112 ARG A C 1
ATOM 855 O O . ARG A 1 112 ? 52.771 43.551 16.016 1.00 41.70 112 ARG A O 1
ATOM 863 N N . LYS A 1 113 ? 54.022 44.058 14.212 1.00 41.87 113 LYS A N 1
ATOM 864 C CA . LYS A 1 113 ? 53.917 42.735 13.619 1.00 42.30 113 LYS A CA 1
ATOM 865 C C . LYS A 1 113 ? 54.664 41.742 14.510 1.00 41.62 113 LYS A C 1
ATOM 866 O O . LYS A 1 113 ? 54.137 40.694 14.838 1.00 41.30 113 LYS A O 1
ATOM 872 N N . ALA A 1 114 ? 55.873 42.113 14.924 1.00 40.74 114 ALA A N 1
ATOM 873 C CA . ALA A 1 114 ? 56.711 41.272 15.744 1.00 40.01 114 ALA A CA 1
ATOM 874 C C . ALA A 1 114 ? 56.055 40.951 17.078 1.00 39.71 114 ALA A C 1
ATOM 875 O O . ALA A 1 114 ? 56.187 39.835 17.567 1.00 39.02 114 ALA A O 1
ATOM 877 N N . ILE A 1 115 ? 55.351 41.915 17.667 1.00 39.42 115 ILE A N 1
ATOM 878 C CA . ILE A 1 115 ? 54.579 41.656 18.893 1.00 39.40 115 ILE A CA 1
ATOM 879 C C . ILE A 1 115 ? 53.446 40.640 18.665 1.00 39.17 115 ILE A C 1
ATOM 880 O O . ILE A 1 115 ? 53.297 39.679 19.415 1.00 38.54 115 ILE A O 1
ATOM 893 N N . ALA A 1 117 ? 53.093 38.459 16.280 1.00 40.59 117 ALA A N 1
ATOM 894 C CA . ALA A 1 117 ? 53.608 37.179 15.814 1.00 41.02 117 ALA A CA 1
ATOM 895 C C . ALA A 1 117 ? 54.182 36.336 16.947 1.00 40.94 117 ALA A C 1
ATOM 896 O O . ALA A 1 117 ? 54.343 35.140 16.777 1.00 41.15 117 ALA A O 1
ATOM 898 N N . ARG A 1 118 ? 54.497 36.944 18.088 1.00 40.89 118 ARG A N 1
ATOM 899 C CA . ARG A 1 118 ? 54.898 36.166 19.261 1.00 41.28 118 ARG A CA 1
ATOM 900 C C . ARG A 1 118 ? 53.709 35.390 19.798 1.00 40.12 118 ARG A C 1
ATOM 901 O O . ARG A 1 118 ? 53.853 34.269 20.272 1.00 40.10 118 ARG A O 1
ATOM 909 N N . TYR A 1 119 ? 52.533 35.995 19.726 1.00 39.04 119 TYR A N 1
ATOM 910 C CA . TYR A 1 119 ? 51.313 35.314 20.129 1.00 38.31 119 TYR A CA 1
ATOM 911 C C . TYR A 1 119 ? 50.879 34.320 19.066 1.00 37.21 119 TYR A C 1
ATOM 912 O O . TYR A 1 119 ? 50.626 33.175 19.374 1.00 37.43 119 TYR A O 1
ATOM 921 N N . LEU A 1 120 ? 50.858 34.745 17.811 1.00 36.38 120 LEU A N 1
ATOM 922 C CA . LEU A 1 120 ? 50.336 33.924 16.721 1.00 35.19 120 LEU A CA 1
ATOM 923 C C . LEU A 1 120 ? 51.154 32.667 16.474 1.00 34.68 120 LEU A C 1
ATOM 924 O O . LEU A 1 120 ? 50.626 31.678 15.971 1.00 33.72 120 LEU A O 1
ATOM 929 N N . SER A 1 121 ? 52.434 32.689 16.843 1.00 33.87 121 SER A N 1
ATOM 930 C CA . SER A 1 121 ? 53.305 31.558 16.592 1.00 33.84 121 SER A CA 1
ATOM 931 C C . SER A 1 121 ? 52.962 30.304 17.420 1.00 33.26 121 SER A C 1
ATOM 932 O O . SER A 1 121 ? 53.445 29.229 17.086 1.00 33.18 121 SER A O 1
ATOM 935 N N . PHE A 1 122 ? 52.136 30.450 18.470 1.00 32.17 122 PHE A N 1
ATOM 936 C CA . PHE A 1 122 ? 51.608 29.331 19.244 1.00 31.53 122 PHE A CA 1
ATOM 937 C C . PHE A 1 122 ? 50.478 28.605 18.511 1.00 29.98 122 PHE A C 1
ATOM 938 O O . PHE A 1 122 ? 50.026 27.571 18.968 1.00 29.65 122 PHE A O 1
ATOM 946 N N . LEU A 1 123 ? 49.974 29.176 17.420 1.00 27.93 123 LEU A N 1
ATOM 947 C CA . LEU A 1 123 ? 48.956 28.502 16.602 1.00 26.81 123 LEU A CA 1
ATOM 948 C C . LEU A 1 123 ? 49.573 27.404 15.722 1.00 25.41 123 LEU A C 1
ATOM 949 O O . LEU A 1 123 ? 50.658 27.563 15.187 1.00 24.39 123 LEU A O 1
ATOM 954 N N . THR A 1 124 ? 48.860 26.307 15.554 1.00 25.07 124 THR A N 1
ATOM 955 C CA . THR A 1 124 ? 49.215 25.345 14.514 1.00 24.80 124 THR A CA 1
ATOM 956 C C . THR A 1 124 ? 48.929 25.990 13.152 1.00 24.95 124 THR A C 1
ATOM 957 O O . THR A 1 124 ? 48.280 27.031 13.067 1.00 24.10 124 THR A O 1
ATOM 961 N N . GLU A 1 125 ? 49.414 25.352 12.094 1.00 24.77 125 GLU A N 1
ATOM 962 C CA . GLU A 1 125 ? 49.184 25.812 10.730 1.00 24.05 125 GLU A CA 1
ATOM 963 C C . GLU A 1 125 ? 47.698 25.861 10.361 1.00 24.02 125 GLU A C 1
ATOM 964 O O . GLU A 1 125 ? 47.241 26.796 9.734 1.00 24.19 125 GLU A O 1
ATOM 970 N N . GLU A 1 126 ? 46.952 24.864 10.774 1.00 24.44 126 GLU A N 1
ATOM 971 C CA . GLU A 1 126 ? 45.522 24.832 10.569 1.00 25.45 126 GLU A CA 1
ATOM 972 C C . GLU A 1 126 ? 44.859 26.045 11.212 1.00 24.73 126 GLU A C 1
ATOM 973 O O . GLU A 1 126 ? 43.995 26.670 10.613 1.00 23.55 126 GLU A O 1
ATOM 979 N N . GLU A 1 127 ? 45.283 26.367 12.428 1.00 24.77 127 GLU A N 1
ATOM 980 C CA . GLU A 1 127 ? 44.672 27.447 13.207 1.00 24.95 127 GLU A CA 1
ATOM 981 C C . GLU A 1 127 ? 45.073 28.791 12.646 1.00 25.11 127 GLU A C 1
ATOM 982 O O . GLU A 1 127 ? 44.274 29.698 12.643 1.00 25.16 127 GLU A O 1
ATOM 1000 N N . LEU A 1 129 ? 45.628 29.434 9.448 1.00 26.15 129 LEU A N 1
ATOM 1001 C CA . LEU A 1 129 ? 44.851 29.612 8.230 1.00 26.31 129 LEU A CA 1
ATOM 1002 C C . LEU A 1 129 ? 43.414 30.013 8.597 1.00 25.90 129 LEU A C 1
ATOM 1003 O O . LEU A 1 129 ? 42.864 30.927 7.992 1.00 24.88 129 LEU A O 1
ATOM 1008 N N . GLN A 1 130 ? 42.844 29.337 9.598 1.00 25.26 130 GLN A N 1
ATOM 1009 C CA . GLN A 1 130 ? 41.529 29.699 10.135 1.00 24.89 130 GLN A CA 1
ATOM 1010 C C . GLN A 1 130 ? 41.543 31.147 10.596 1.00 24.85 130 GLN A C 1
ATOM 1011 O O . GLN A 1 130 ? 40.618 31.882 10.283 1.00 25.17 130 GLN A O 1
ATOM 1017 N N . ALA A 1 131 ? 42.591 31.571 11.327 1.00 24.60 131 ALA A N 1
ATOM 1018 C CA . ALA A 1 131 ? 42.621 32.942 11.865 1.00 24.46 131 ALA A CA 1
ATOM 1019 C C . ALA A 1 131 ? 42.751 33.975 10.754 1.00 23.89 131 ALA A C 1
ATOM 1020 O O . ALA A 1 131 ? 42.177 35.038 10.844 1.00 24.33 131 ALA A O 1
ATOM 1022 N N . ALA A 1 132 ? 43.513 33.667 9.717 1.00 24.18 132 ALA A N 1
ATOM 1023 C CA . ALA A 1 132 ? 43.625 34.561 8.554 1.00 24.34 132 ALA A CA 1
ATOM 1024 C C . ALA A 1 132 ? 42.258 34.806 7.958 1.00 24.48 132 ALA A C 1
ATOM 1025 O O . ALA A 1 132 ? 41.887 35.945 7.722 1.00 23.93 132 ALA A O 1
ATOM 1027 N N . HIS A 1 133 ? 41.530 33.716 7.729 1.00 24.82 133 HIS A N 1
ATOM 1028 C CA . HIS A 1 133 ? 40.216 33.750 7.091 1.00 26.22 133 HIS A CA 1
ATOM 1029 C C . HIS A 1 133 ? 39.139 34.467 7.945 1.00 25.38 133 HIS A C 1
ATOM 1030 O O . HIS A 1 133 ? 38.384 35.258 7.437 1.00 25.31 133 HIS A O 1
ATOM 1037 N N . ILE A 1 134 ? 39.055 34.138 9.228 1.00 24.94 134 ILE A N 1
ATOM 1038 C CA . ILE A 1 134 ? 38.092 34.755 10.145 1.00 24.46 134 ILE A CA 1
ATOM 1039 C C . ILE A 1 134 ? 38.367 36.265 10.336 1.00 24.55 134 ILE A C 1
ATOM 1040 O O . ILE A 1 134 ? 37.449 37.058 10.315 1.00 24.56 134 ILE A O 1
ATOM 1045 N N . THR A 1 135 ? 39.617 36.669 10.525 1.00 24.55 135 THR A N 1
ATOM 1046 C CA . THR A 1 135 ? 39.893 38.083 10.735 1.00 25.50 135 THR A CA 1
ATOM 1047 C C . THR A 1 135 ? 39.653 38.906 9.459 1.00 25.86 135 THR A C 1
ATOM 1048 O O . THR A 1 135 ? 39.114 40.017 9.547 1.00 25.61 135 THR A O 1
ATOM 1052 N N . ALA A 1 136 ? 40.033 38.354 8.304 1.00 25.80 136 ALA A N 1
ATOM 1053 C CA . ALA A 1 136 ? 39.783 38.989 7.013 1.00 26.34 136 ALA A CA 1
ATOM 1054 C C . ALA A 1 136 ? 38.279 39.124 6.757 1.00 26.19 136 ALA A C 1
ATOM 1055 O O . ALA A 1 136 ? 37.808 40.190 6.376 1.00 26.25 136 ALA A O 1
ATOM 1057 N N . LYS A 1 137 ? 37.530 38.069 7.012 1.00 25.78 137 LYS A N 1
ATOM 1058 C CA . LYS A 1 137 ? 36.090 38.113 6.858 1.00 26.92 137 LYS A CA 1
ATOM 1059 C C . LYS A 1 137 ? 35.414 39.108 7.827 1.00 28.29 137 LYS A C 1
ATOM 1060 O O . LYS A 1 137 ? 34.505 39.858 7.435 1.00 28.86 137 LYS A O 1
ATOM 1066 N N . LEU A 1 138 ? 35.850 39.126 9.084 1.00 28.70 138 LEU A N 1
ATOM 1067 C CA . LEU A 1 138 ? 35.306 40.093 10.035 1.00 29.59 138 LEU A CA 1
ATOM 1068 C C . LEU A 1 138 ? 35.648 41.520 9.612 1.00 30.32 138 LEU A C 1
ATOM 1069 O O . LEU A 1 138 ? 34.828 42.414 9.736 1.00 29.62 138 LEU A O 1
ATOM 1074 N N . ALA A 1 139 ? 36.872 41.729 9.135 1.00 31.64 139 ALA A N 1
ATOM 1075 C CA . ALA A 1 139 ? 37.336 43.066 8.781 1.00 32.69 139 ALA A CA 1
ATOM 1076 C C . ALA A 1 139 ? 36.593 43.591 7.528 1.00 34.53 139 ALA A C 1
ATOM 1077 O O . ALA A 1 139 ? 36.253 44.779 7.462 1.00 35.25 139 ALA A O 1
ATOM 1079 N N . GLN A 1 140 ? 36.348 42.706 6.561 1.00 35.81 140 GLN A N 1
ATOM 1080 C CA . GLN A 1 140 ? 35.557 43.010 5.365 1.00 37.06 140 GLN A CA 1
ATOM 1081 C C . GLN A 1 140 ? 34.114 43.388 5.739 1.00 37.47 140 GLN A C 1
ATOM 1082 O O . GLN A 1 140 ? 33.622 44.410 5.306 1.00 36.82 140 GLN A O 1
ATOM 1088 N N . ALA A 1 141 ? 33.451 42.554 6.526 1.00 38.20 141 ALA A N 1
ATOM 1089 C CA . ALA A 1 141 ? 32.065 42.810 6.906 1.00 39.62 141 ALA A CA 1
ATOM 1090 C C . ALA A 1 141 ? 31.919 44.119 7.696 1.00 41.23 141 ALA A C 1
ATOM 1091 O O . ALA A 1 141 ? 30.925 44.819 7.535 1.00 41.50 141 ALA A O 1
ATOM 1093 N N . ALA A 1 142 ? 32.932 44.450 8.500 1.00 42.67 142 ALA A N 1
ATOM 1094 C CA . ALA A 1 142 ? 32.952 45.679 9.290 1.00 44.37 142 ALA A CA 1
ATOM 1095 C C . ALA A 1 142 ? 33.192 46.918 8.438 1.00 45.86 142 ALA A C 1
ATOM 1096 O O . ALA A 1 142 ? 32.620 47.944 8.722 1.00 45.11 142 ALA A O 1
ATOM 1098 N N . GLU A 1 143 ? 34.029 46.831 7.405 1.00 48.69 143 GLU A N 1
ATOM 1099 C CA . GLU A 1 143 ? 34.224 47.974 6.494 1.00 51.30 143 GLU A CA 1
ATOM 1100 C C . GLU A 1 143 ? 32.941 48.330 5.730 1.00 52.64 143 GLU A C 1
ATOM 1101 O O . GLU A 1 143 ? 32.778 49.487 5.333 1.00 53.14 143 GLU A O 1
ATOM 1107 N N . THR A 1 144 ? 32.040 47.360 5.542 1.00 54.09 144 THR A N 1
ATOM 1108 C CA . THR A 1 144 ? 30.775 47.588 4.822 1.00 55.62 144 THR A CA 1
ATOM 1109 C C . THR A 1 144 ? 29.622 47.918 5.788 1.00 56.63 144 THR A C 1
ATOM 1110 O O . THR A 1 144 ? 28.965 47.019 6.322 1.00 56.93 144 THR A O 1
ATOM 1114 N N . ASP A 1 145 ? 29.366 49.216 5.971 1.00 57.88 145 ASP A N 1
ATOM 1115 C CA . ASP A 1 145 ? 28.432 49.727 6.991 1.00 58.61 145 ASP A CA 1
ATOM 1116 C C . ASP A 1 145 ? 27.575 50.892 6.438 1.00 59.14 145 ASP A C 1
ATOM 1117 O O . ASP A 1 145 ? 26.424 50.711 6.011 1.00 59.47 145 ASP A O 1
ATOM 1122 N N . LYS B 1 2 ? 50.463 31.576 0.634 1.00 50.99 2 LYS B N 1
ATOM 1123 C CA . LYS B 1 2 ? 51.049 32.630 1.506 1.00 50.69 2 LYS B CA 1
ATOM 1124 C C . LYS B 1 2 ? 51.895 32.010 2.603 1.00 50.18 2 LYS B C 1
ATOM 1125 O O . LYS B 1 2 ? 51.478 31.057 3.265 1.00 50.39 2 LYS B O 1
ATOM 1131 N N . SER B 1 3 ? 53.079 32.572 2.806 1.00 49.18 3 SER B N 1
ATOM 1132 C CA . SER B 1 3 ? 53.991 32.078 3.832 1.00 48.52 3 SER B CA 1
ATOM 1133 C C . SER B 1 3 ? 53.437 32.328 5.236 1.00 47.73 3 SER B C 1
ATOM 1134 O O . SER B 1 3 ? 52.479 33.070 5.419 1.00 47.07 3 SER B O 1
ATOM 1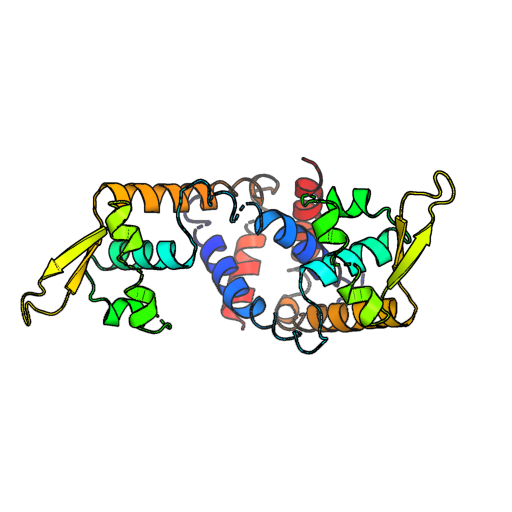137 N N . ALA B 1 4 ? 54.062 31.706 6.225 1.00 46.96 4 ALA B N 1
ATOM 1138 C CA . ALA B 1 4 ? 53.624 31.841 7.604 1.00 46.66 4 ALA B CA 1
ATOM 1139 C C . ALA B 1 4 ? 53.731 33.291 8.094 1.00 46.49 4 ALA B C 1
ATOM 1140 O O . ALA B 1 4 ? 52.885 33.765 8.843 1.00 45.69 4 ALA B O 1
ATOM 1142 N N . ASP B 1 5 ? 54.780 33.984 7.660 1.00 46.70 5 ASP B N 1
ATOM 1143 C CA . ASP B 1 5 ? 55.051 35.350 8.116 1.00 46.62 5 ASP B CA 1
ATOM 1144 C C . ASP B 1 5 ? 54.141 36.369 7.395 1.00 46.10 5 ASP B C 1
ATOM 1145 O O . ASP B 1 5 ? 53.697 37.332 8.013 1.00 46.21 5 ASP B O 1
ATOM 1154 N N . GLN B 1 6 ? 53.823 36.131 6.130 1.00 44.96 6 GLN B N 1
ATOM 1155 C CA . GLN B 1 6 ? 52.771 36.891 5.459 1.00 44.92 6 GLN B CA 1
ATOM 1156 C C . GLN B 1 6 ? 51.374 36.685 6.076 1.00 44.40 6 GLN B C 1
ATOM 1157 O O . GLN B 1 6 ? 50.634 37.644 6.223 1.00 44.38 6 GLN B O 1
ATOM 1163 N N . LEU B 1 7 ? 51.007 35.455 6.436 1.00 43.65 7 LEU B N 1
ATOM 1164 C CA . LEU B 1 7 ? 49.709 35.212 7.075 1.00 43.17 7 LEU B CA 1
ATOM 1165 C C . LEU B 1 7 ? 49.586 36.049 8.348 1.00 42.76 7 LEU B C 1
ATOM 1166 O O . LEU B 1 7 ? 48.572 36.702 8.569 1.00 42.02 7 LEU B O 1
ATOM 1179 N N . SER B 1 9 ? 51.198 38.642 8.973 1.00 40.88 9 SER B N 1
ATOM 1180 C CA . SER B 1 9 ? 51.071 40.018 8.485 1.00 40.46 9 SER B CA 1
ATOM 1181 C C . SER B 1 9 ? 49.640 40.390 8.071 1.00 39.61 9 SER B C 1
ATOM 1182 O O . SER B 1 9 ? 49.184 41.485 8.414 1.00 40.00 9 SER B O 1
ATOM 1185 N N . ASP B 1 10 ? 48.930 39.509 7.358 1.00 38.19 10 ASP B N 1
ATOM 1186 C CA . ASP B 1 10 ? 47.536 39.790 6.980 1.00 37.81 10 ASP B CA 1
ATOM 1187 C C . ASP B 1 10 ? 46.644 39.826 8.217 1.00 37.20 10 ASP B C 1
ATOM 1188 O O . ASP B 1 10 ? 45.745 40.633 8.305 1.00 37.03 10 ASP B O 1
ATOM 1193 N N . ILE B 1 11 ? 46.894 38.920 9.155 1.00 37.35 11 ILE B N 1
ATOM 1194 C CA . ILE B 1 11 ? 46.124 38.835 10.385 1.00 37.01 11 ILE B CA 1
ATOM 1195 C C . ILE B 1 11 ? 46.258 40.136 11.151 1.00 37.40 11 ILE B C 1
ATOM 1196 O O . ILE B 1 11 ? 45.262 40.696 11.595 1.00 37.24 11 ILE B O 1
ATOM 1201 N N . GLN B 1 12 ? 47.486 40.636 11.259 1.00 38.11 12 GLN B N 1
ATOM 1202 C CA . GLN B 1 12 ? 47.770 41.890 11.970 1.00 38.70 12 GLN B CA 1
ATOM 1203 C C . GLN B 1 12 ? 46.995 43.036 11.366 1.00 38.43 12 GLN B C 1
ATOM 1204 O O . GLN B 1 12 ? 46.402 43.834 12.077 1.00 38.88 12 GLN B O 1
ATOM 1210 N N . LEU B 1 13 ? 46.957 43.103 10.046 1.00 38.00 13 LEU B N 1
ATOM 1211 C CA . LEU B 1 13 ? 46.309 44.209 9.376 1.00 37.51 13 LEU B CA 1
ATOM 1212 C C . LEU B 1 13 ? 44.777 44.116 9.477 1.00 36.71 13 LEU B C 1
ATOM 1213 O O . LEU B 1 13 ? 44.090 45.145 9.568 1.00 35.70 13 LEU B O 1
ATOM 1218 N N . SER B 1 14 ? 44.247 42.891 9.480 1.00 35.06 14 SER B N 1
ATOM 1219 C CA . SER B 1 14 ? 42.820 42.700 9.737 1.00 34.06 14 SER B CA 1
ATOM 1220 C C . SER B 1 14 ? 42.470 43.083 11.189 1.00 33.81 14 SER B C 1
ATOM 1221 O O . SER B 1 14 ? 41.465 43.753 11.427 1.00 33.24 14 SER B O 1
ATOM 1224 N N . LEU B 1 15 ? 43.310 42.690 12.148 1.00 33.91 15 LEU B N 1
ATOM 1225 C CA . LEU B 1 15 ? 43.068 43.011 13.560 1.00 34.12 15 LEU B CA 1
ATOM 1226 C C . LEU B 1 15 ? 43.141 44.504 13.788 1.00 34.85 15 LEU B C 1
ATOM 1227 O O . LEU B 1 15 ? 42.324 45.057 14.530 1.00 35.11 15 LEU B O 1
ATOM 1232 N N . GLN B 1 16 ? 44.092 45.157 13.127 1.00 35.17 16 GLN B N 1
ATOM 1233 C CA . GLN B 1 16 ? 44.247 46.599 13.233 1.00 36.09 16 GLN B CA 1
ATOM 1234 C C . GLN B 1 16 ? 43.023 47.317 12.691 1.00 35.84 16 GLN B C 1
ATOM 1235 O O . GLN B 1 16 ? 42.541 48.262 13.323 1.00 36.79 16 GLN B O 1
ATOM 1241 N N . ALA B 1 17 ? 42.506 46.883 11.548 1.00 34.91 17 ALA B N 1
ATOM 1242 C CA . ALA B 1 17 ? 41.308 47.527 10.992 1.00 34.59 17 ALA B CA 1
ATOM 1243 C C . ALA B 1 17 ? 40.078 47.244 11.861 1.00 34.38 17 ALA B C 1
ATOM 1244 O O . ALA B 1 17 ? 39.201 48.082 11.960 1.00 34.43 17 ALA B O 1
ATOM 1246 N N . LEU B 1 18 ? 40.024 46.067 12.492 1.00 34.24 18 LEU B N 1
ATOM 1247 C CA . LEU B 1 18 ? 38.899 45.710 13.330 1.00 34.28 18 LEU B CA 1
ATOM 1248 C C . LEU B 1 18 ? 38.923 46.568 14.607 1.00 35.46 18 LEU B C 1
ATOM 1249 O O . LEU B 1 18 ? 37.954 47.232 14.917 1.00 35.28 18 LEU B O 1
ATOM 1254 N N . PHE B 1 19 ? 40.047 46.551 15.309 1.00 36.96 19 PHE B N 1
ATOM 1255 C CA . PHE B 1 19 ? 40.268 47.335 16.518 1.00 38.76 19 PHE B CA 1
ATOM 1256 C C . PHE B 1 19 ? 40.000 48.836 16.368 1.00 39.88 19 PHE B C 1
ATOM 1257 O O . PHE B 1 19 ? 39.515 49.470 17.307 1.00 40.25 19 PHE B O 1
ATOM 1265 N N . GLN B 1 20 ? 40.325 49.420 15.218 1.00 40.62 20 GLN B N 1
ATOM 1266 C CA . GLN B 1 20 ? 40.153 50.869 15.069 1.00 41.72 20 GLN B CA 1
ATOM 1267 C C . GLN B 1 20 ? 38.701 51.269 14.827 1.00 42.02 20 GLN B C 1
ATOM 1268 O O . GLN B 1 20 ? 38.356 52.437 14.998 1.00 42.07 20 GLN B O 1
ATOM 1274 N N . LYS B 1 21 ? 37.867 50.295 14.451 1.00 42.68 21 LYS B N 1
ATOM 1275 C CA . LYS B 1 21 ? 36.413 50.454 14.424 1.00 43.18 21 LYS B CA 1
ATOM 1276 C C . LYS B 1 21 ? 35.744 50.100 15.770 1.00 43.26 21 LYS B C 1
ATOM 1277 O O . LYS B 1 21 ? 34.825 50.793 16.200 1.00 43.14 21 LYS B O 1
ATOM 1283 N N . ILE B 1 22 ? 36.209 49.034 16.425 1.00 43.51 22 ILE B N 1
ATOM 1284 C CA . ILE B 1 22 ? 35.607 48.546 17.674 1.00 43.62 22 ILE B CA 1
ATOM 1285 C C . ILE B 1 22 ? 35.970 49.432 18.873 1.00 43.75 22 ILE B C 1
ATOM 1286 O O . ILE B 1 22 ? 35.093 49.730 19.683 1.00 43.73 22 ILE B O 1
ATOM 1291 N N . GLN B 1 23 ? 37.227 49.858 19.002 1.00 43.70 23 GLN B N 1
ATOM 1292 C CA . GLN B 1 23 ? 37.581 50.796 20.083 1.00 44.47 23 GLN B CA 1
ATOM 1293 C C . GLN B 1 23 ? 36.685 52.045 20.135 1.00 44.79 23 GLN B C 1
ATOM 1294 O O . GLN B 1 23 ? 36.076 52.302 21.167 1.00 44.80 23 GLN B O 1
ATOM 1300 N N . PRO B 1 24 ? 36.598 52.837 19.068 1.00 45.28 24 PRO B N 1
ATOM 1301 C CA . PRO B 1 24 ? 35.748 54.018 19.138 1.00 45.58 24 PRO B CA 1
ATOM 1302 C C . PRO B 1 24 ? 34.289 53.663 19.413 1.00 45.67 24 PRO B C 1
ATOM 1303 O O . PRO B 1 24 ? 33.662 54.401 20.149 1.00 45.59 24 PRO B O 1
ATOM 1307 N N . GLU B 1 25 ? 33.772 52.558 18.891 1.00 45.99 25 GLU B N 1
ATOM 1308 C CA . GLU B 1 25 ? 32.374 52.209 19.150 1.00 46.34 25 GLU B CA 1
ATOM 1309 C C . GLU B 1 25 ? 32.089 51.871 20.619 1.00 46.33 25 GLU B C 1
ATOM 1310 O O . GLU B 1 25 ? 31.034 52.207 21.133 1.00 46.03 25 GLU B O 1
ATOM 1324 N N . LEU B 1 27 ? 33.855 52.989 23.242 1.00 46.35 27 LEU B N 1
ATOM 1325 C CA . LEU B 1 27 ? 34.057 54.248 23.962 1.00 46.33 27 LEU B CA 1
ATOM 1326 C C . LEU B 1 27 ? 32.795 55.081 23.888 1.00 45.72 27 LEU B C 1
ATOM 1327 O O . LEU B 1 27 ? 32.326 55.595 24.898 1.00 44.96 27 LEU B O 1
ATOM 1332 N N . GLU B 1 28 ? 32.266 55.180 22.671 1.00 45.39 28 GLU B N 1
ATOM 1333 C CA . GLU B 1 28 ? 31.082 55.964 22.342 1.00 45.60 28 GLU B CA 1
ATOM 1334 C C . GLU B 1 28 ? 29.894 55.465 23.155 1.00 45.44 28 GLU B C 1
ATOM 1335 O O . GLU B 1 28 ? 29.202 56.252 23.799 1.00 44.82 28 GLU B O 1
ATOM 1341 N N . SER B 1 29 ? 29.680 54.151 23.130 1.00 45.73 29 SER B N 1
ATOM 1342 C CA . SER B 1 29 ? 28.621 53.511 23.902 1.00 46.08 29 SER B CA 1
ATOM 1343 C C . SER B 1 29 ? 28.696 53.876 25.401 1.00 47.08 29 SER B C 1
ATOM 1344 O O . SER B 1 29 ? 27.663 54.109 26.025 1.00 46.99 29 SER B O 1
ATOM 1355 N N . GLU B 1 31 ? 30.408 56.659 26.740 1.00 48.63 31 GLU B N 1
ATOM 1356 C CA . GLU B 1 31 ? 30.280 58.110 26.855 1.00 48.95 31 GLU B CA 1
ATOM 1357 C C . GLU B 1 31 ? 28.808 58.503 26.851 1.00 48.27 31 GLU B C 1
ATOM 1358 O O . GLU B 1 31 ? 28.407 59.411 27.570 1.00 48.36 31 GLU B O 1
ATOM 1364 N N . LYS B 1 32 ? 28.021 57.795 26.042 1.00 47.39 32 LYS B N 1
ATOM 1365 C CA . LYS B 1 32 ? 26.574 57.960 25.961 1.00 46.95 32 LYS B CA 1
ATOM 1366 C C . LYS B 1 32 ? 25.923 57.538 27.273 1.00 45.01 32 LYS B C 1
ATOM 1367 O O . LYS B 1 32 ? 24.976 58.178 27.724 1.00 44.47 32 LYS B O 1
ATOM 1373 N N . GLN B 1 33 ? 26.452 56.486 27.899 1.00 43.02 33 GLN B N 1
ATOM 1374 C CA . GLN B 1 33 ? 25.962 56.028 29.203 1.00 41.86 33 GLN B CA 1
ATOM 1375 C C . GLN B 1 33 ? 26.379 56.949 30.374 1.00 40.02 33 GLN B C 1
ATOM 1376 O O . GLN B 1 33 ? 25.876 56.797 31.478 1.00 39.72 33 GLN B O 1
ATOM 1382 N N . GLY B 1 34 ? 27.307 57.863 30.131 1.00 38.42 34 GLY B N 1
ATOM 1383 C CA . GLY B 1 34 ? 27.742 58.848 31.112 1.00 37.98 34 GLY B CA 1
ATOM 1384 C C . GLY B 1 34 ? 28.735 58.289 32.123 1.00 37.35 34 GLY B C 1
ATOM 1385 O O . GLY B 1 34 ? 28.749 58.709 33.276 1.00 37.76 34 GLY B O 1
ATOM 1386 N N . VAL B 1 35 ? 29.548 57.336 31.682 1.00 36.14 35 VAL B N 1
ATOM 1387 C CA . VAL B 1 35 ? 30.453 56.588 32.541 1.00 36.02 35 VAL B CA 1
ATOM 1388 C C . VAL B 1 35 ? 31.788 56.434 31.806 1.00 35.41 35 VAL B C 1
ATOM 1389 O O . VAL B 1 35 ? 31.827 55.961 30.662 1.00 35.51 35 VAL B O 1
ATOM 1393 N N . THR B 1 36 ? 32.873 56.833 32.460 1.00 34.62 36 THR B N 1
ATOM 1394 C CA . THR B 1 36 ? 34.216 56.658 31.912 1.00 33.23 36 THR B CA 1
ATOM 1395 C C . THR B 1 36 ? 34.672 55.251 32.220 1.00 32.77 36 THR B C 1
ATOM 1396 O O . THR B 1 36 ? 34.079 54.589 33.072 1.00 32.90 36 THR B O 1
ATOM 1400 N N . PRO B 1 37 ? 35.702 54.773 31.525 1.00 31.77 37 PRO B N 1
ATOM 1401 C CA . PRO B 1 37 ? 36.275 53.456 31.808 1.00 31.20 37 PRO B CA 1
ATOM 1402 C C . PRO B 1 37 ? 36.790 53.287 33.244 1.00 30.36 37 PRO B C 1
ATOM 1403 O O . PRO B 1 37 ? 36.684 52.205 33.799 1.00 30.81 37 PRO B O 1
ATOM 1407 N N . ALA B 1 38 ? 37.334 54.333 33.837 1.00 29.57 38 ALA B N 1
ATOM 1408 C CA . ALA B 1 38 ? 37.791 54.250 35.233 1.00 29.03 38 ALA B CA 1
ATOM 1409 C C . ALA B 1 38 ? 36.577 54.086 36.157 1.00 28.13 38 ALA B C 1
ATOM 1410 O O . ALA B 1 38 ? 36.595 53.266 37.045 1.00 27.75 38 ALA B O 1
ATOM 1412 N N . GLN B 1 39 ? 35.530 54.855 35.914 1.00 27.01 39 GLN B N 1
ATOM 1413 C CA . GLN B 1 39 ? 34.297 54.749 36.695 1.00 27.47 39 GLN B CA 1
ATOM 1414 C C . GLN B 1 39 ? 33.605 53.390 36.594 1.00 27.22 39 GLN B C 1
ATOM 1415 O O . GLN B 1 39 ? 33.072 52.894 37.571 1.00 26.97 39 GLN B O 1
ATOM 1421 N N . LEU B 1 40 ? 33.638 52.783 35.417 1.00 26.60 40 LEU B N 1
ATOM 1422 C CA . LEU B 1 40 ? 33.021 51.499 35.200 1.00 26.22 40 LEU B CA 1
ATOM 1423 C C . LEU B 1 40 ? 33.664 50.477 36.094 1.00 25.76 40 LEU B C 1
ATOM 1424 O O . LEU B 1 40 ? 32.999 49.563 36.612 1.00 24.38 40 LEU B O 1
ATOM 1429 N N . PHE B 1 41 ? 34.973 50.605 36.246 1.00 24.73 41 PHE B N 1
ATOM 1430 C CA . PHE B 1 41 ? 35.709 49.641 37.052 1.00 24.85 41 PHE B CA 1
ATOM 1431 C C . PHE B 1 41 ? 35.297 49.771 38.520 1.00 22.34 41 PHE B C 1
ATOM 1432 O O . PHE B 1 41 ? 35.283 48.785 39.231 1.00 22.62 41 PHE B O 1
ATOM 1440 N N . VAL B 1 42 ? 34.969 50.973 38.969 1.00 21.00 42 VAL B N 1
ATOM 1441 C CA . VAL B 1 42 ? 34.458 51.175 40.331 1.00 19.97 42 VAL B CA 1
ATOM 1442 C C . VAL B 1 42 ? 33.138 50.485 40.460 1.00 19.64 42 VAL B C 1
ATOM 1443 O O . VAL B 1 42 ? 32.901 49.793 41.422 1.00 19.34 42 VAL B O 1
ATOM 1447 N N . LEU B 1 43 ? 32.253 50.691 39.489 1.00 20.17 43 LEU B N 1
ATOM 1448 C CA . LEU B 1 43 ? 30.941 50.041 39.503 1.00 19.96 43 LEU B CA 1
ATOM 1449 C C . LEU B 1 43 ? 31.084 48.528 39.445 1.00 20.72 43 LEU B C 1
ATOM 1450 O O . LEU B 1 43 ? 30.440 47.836 40.209 1.00 21.52 43 LEU B O 1
ATOM 1455 N N . ALA B 1 44 ? 31.944 48.008 38.573 1.00 21.95 44 ALA B N 1
ATOM 1456 C CA . ALA B 1 44 ? 32.192 46.559 38.508 1.00 22.87 44 ALA B CA 1
ATOM 1457 C C . ALA B 1 44 ? 32.678 45.974 39.830 1.00 23.14 44 ALA B C 1
ATOM 1458 O O . ALA B 1 44 ? 32.241 44.911 40.235 1.00 23.14 44 ALA B O 1
ATOM 1460 N N . SER B 1 45 ? 33.576 46.666 40.523 1.00 23.24 45 SER B N 1
ATOM 1461 C CA . SER B 1 45 ? 34.094 46.110 41.776 1.00 23.12 45 SER B CA 1
ATOM 1462 C C . SER B 1 45 ? 33.031 46.083 42.851 1.00 22.37 45 SER B C 1
ATOM 1463 O O . SER B 1 45 ? 33.017 45.178 43.684 1.00 21.69 45 SER B O 1
ATOM 1466 N N . LEU B 1 46 ? 32.156 47.086 42.861 1.00 21.26 46 LEU B N 1
ATOM 1467 C CA . LEU B 1 46 ? 31.119 47.141 43.879 1.00 21.11 46 LEU B CA 1
ATOM 1468 C C . LEU B 1 46 ? 30.041 46.080 43.603 1.00 22.73 46 LEU B C 1
ATOM 1469 O O . LEU B 1 46 ? 29.495 45.487 44.519 1.00 21.99 46 LEU B O 1
ATOM 1474 N N . LYS B 1 47 ? 29.719 45.884 42.329 1.00 24.84 47 LYS B N 1
ATOM 1475 C CA . LYS B 1 47 ? 28.784 44.842 41.913 1.00 27.27 47 LYS B CA 1
ATOM 1476 C C . LYS B 1 47 ? 29.236 43.476 42.387 1.00 28.04 47 LYS B C 1
ATOM 1477 O O . LYS B 1 47 ? 28.452 42.718 42.909 1.00 28.09 47 LYS B O 1
ATOM 1483 N N . LYS B 1 48 ? 30.516 43.197 42.209 1.00 30.26 48 LYS B N 1
ATOM 1484 C CA . LYS B 1 48 ? 31.116 41.915 42.526 1.00 31.79 48 LYS B CA 1
ATOM 1485 C C . LYS B 1 48 ? 31.264 41.732 44.045 1.00 32.05 48 LYS B C 1
ATOM 1486 O O . LYS B 1 48 ? 30.929 40.668 44.555 1.00 32.48 48 LYS B O 1
ATOM 1492 N N . HIS B 1 49 ? 31.708 42.770 44.774 1.00 31.39 49 HIS B N 1
ATOM 1493 C CA . HIS B 1 49 ? 31.961 42.652 46.227 1.00 30.97 49 HIS B CA 1
ATOM 1494 C C . HIS B 1 49 ? 30.968 43.331 47.219 1.00 30.64 49 HIS B C 1
ATOM 1495 O O . HIS B 1 49 ? 31.145 43.205 48.417 1.00 30.61 49 HIS B O 1
ATOM 1502 N N . GLY B 1 50 ? 29.921 43.998 46.743 1.00 29.59 50 GLY B N 1
ATOM 1503 C CA . GLY B 1 50 ? 28.981 44.699 47.619 1.00 29.59 50 GLY B CA 1
ATOM 1504 C C . GLY B 1 50 ? 29.324 46.111 48.139 1.00 29.23 50 GLY B C 1
ATOM 1505 O O . GLY B 1 50 ? 28.722 47.145 47.741 1.00 30.89 50 GLY B O 1
ATOM 1506 N N . SER B 1 51 ? 30.216 46.167 49.105 1.00 27.19 51 SER B N 1
ATOM 1507 C CA . SER B 1 51 ? 30.717 47.428 49.614 1.00 26.20 51 SER B CA 1
ATOM 1508 C C . SER B 1 51 ? 32.216 47.295 49.756 1.00 24.34 51 SER B C 1
ATOM 1509 O O . SER B 1 51 ? 32.695 46.277 50.226 1.00 24.02 51 SER B O 1
ATOM 1512 N N . LEU B 1 52 ? 32.931 48.322 49.332 1.00 22.70 52 LEU B N 1
ATOM 1513 C CA . LEU B 1 52 ? 34.365 48.413 49.518 1.00 21.68 52 LEU B CA 1
ATOM 1514 C C . LEU B 1 52 ? 34.755 49.818 49.932 1.00 21.14 52 LEU B C 1
ATOM 1515 O O . LEU B 1 52 ? 34.102 50.804 49.594 1.00 20.09 52 LEU B O 1
ATOM 1520 N N . LYS B 1 53 ? 35.830 49.884 50.701 1.00 21.50 53 LYS B N 1
ATOM 1521 C CA . LYS B 1 53 ? 36.544 51.124 51.006 1.00 21.39 53 LYS B CA 1
ATOM 1522 C C . LYS B 1 53 ? 37.288 51.622 49.768 1.00 20.75 53 LYS B C 1
ATOM 1523 O O . LYS B 1 53 ? 37.591 50.851 48.855 1.00 18.51 53 LYS B O 1
ATOM 1529 N N . VAL B 1 54 ? 37.554 52.926 49.734 1.00 21.28 54 VAL B N 1
ATOM 1530 C CA . VAL B 1 54 ? 38.287 53.550 48.631 1.00 21.79 54 VAL B CA 1
ATOM 1531 C C . VAL B 1 54 ? 39.634 52.858 48.436 1.00 22.01 54 VAL B C 1
ATOM 1532 O O . VAL B 1 54 ? 40.038 52.555 47.330 1.00 21.99 54 VAL B O 1
ATOM 1536 N N . SER B 1 55 ? 40.304 52.558 49.539 1.00 21.91 55 SER B N 1
ATOM 1537 C CA . SER B 1 55 ? 41.619 51.937 49.487 1.00 22.09 55 SER B CA 1
ATOM 1538 C C . SER B 1 55 ? 41.601 50.562 48.826 1.00 21.74 55 SER B C 1
ATOM 1539 O O . SER B 1 55 ? 42.513 50.226 48.066 1.00 20.07 55 SER B O 1
ATOM 1542 N N . GLU B 1 56 ? 40.556 49.783 49.105 1.00 21.67 56 GLU B N 1
ATOM 1543 C CA . GLU B 1 56 ? 40.416 48.455 48.526 1.00 21.59 56 GLU B CA 1
ATOM 1544 C C . GLU B 1 56 ? 40.161 48.522 47.027 1.00 21.06 56 GLU B C 1
ATOM 1545 O O . GLU B 1 56 ? 40.716 47.775 46.277 1.00 21.15 56 GLU B O 1
ATOM 1551 N N . ILE B 1 57 ? 39.377 49.486 46.589 1.00 22.27 57 ILE B N 1
ATOM 1552 C CA . ILE B 1 57 ? 39.080 49.669 45.185 1.00 22.1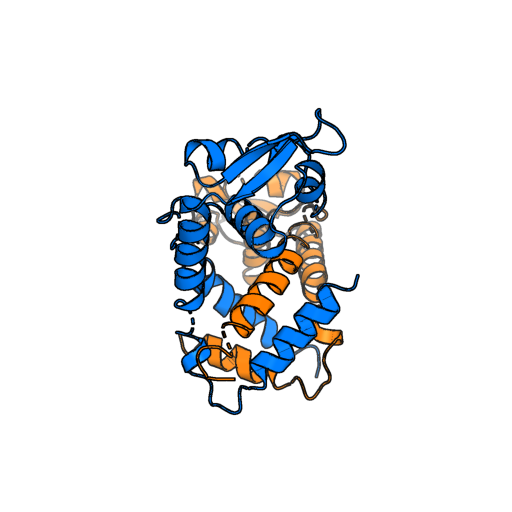0 57 ILE B CA 1
ATOM 1553 C C . ILE B 1 57 ? 40.321 50.161 44.477 1.00 22.67 57 ILE B C 1
ATOM 1554 O O . ILE B 1 57 ? 40.619 49.744 43.350 1.00 21.59 57 ILE B O 1
ATOM 1559 N N . ALA B 1 58 ? 41.022 51.072 45.138 1.00 23.31 58 ALA B N 1
ATOM 1560 C CA . ALA B 1 58 ? 42.245 51.624 44.588 1.00 24.36 58 ALA B CA 1
ATOM 1561 C C . ALA B 1 58 ? 43.250 50.506 44.320 1.00 25.16 58 ALA B C 1
ATOM 1562 O O . ALA B 1 58 ? 43.870 50.461 43.255 1.00 24.05 58 ALA B O 1
ATOM 1564 N N . GLU B 1 59 ? 43.394 49.600 45.285 1.00 27.32 59 GLU B N 1
ATOM 1565 C CA . GLU B 1 59 ? 44.319 48.461 45.165 1.00 29.13 59 GLU B CA 1
ATOM 1566 C C . GLU B 1 59 ? 44.003 47.515 43.999 1.00 29.85 59 GLU B C 1
ATOM 1567 O O . GLU B 1 59 ? 44.894 47.032 43.301 1.00 30.18 59 GLU B O 1
ATOM 1573 N N . ARG B 1 60 ? 42.729 47.209 43.828 1.00 30.91 60 ARG B N 1
ATOM 1574 C CA . ARG B 1 60 ? 42.288 46.359 42.722 1.00 31.55 60 ARG B CA 1
ATOM 1575 C C . ARG B 1 60 ? 42.541 47.017 41.382 1.00 30.94 60 ARG B C 1
ATOM 1576 O O . ARG B 1 60 ? 42.907 46.340 40.430 1.00 31.03 60 ARG B O 1
ATOM 1592 N N . GLU B 1 62 ? 44.849 49.302 40.813 1.00 30.02 62 GLU B N 1
ATOM 1593 C CA . GLU B 1 62 ? 46.228 49.802 40.759 1.00 30.85 62 GLU B CA 1
ATOM 1594 C C . GLU B 1 62 ? 46.321 51.293 40.400 1.00 29.71 6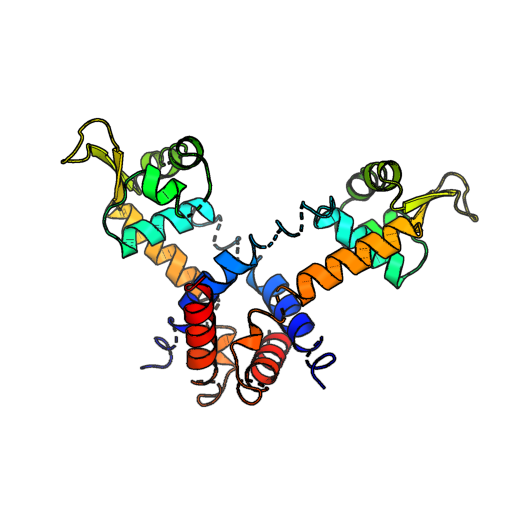2 GLU B C 1
ATOM 1595 O O . GLU B 1 62 ? 47.043 51.705 39.492 1.00 30.69 62 GLU B O 1
ATOM 1601 N N . VAL B 1 63 ? 45.542 52.086 41.111 1.00 28.25 63 VAL B N 1
ATOM 1602 C CA . VAL B 1 63 ? 45.653 53.533 41.091 1.00 26.94 63 VAL B CA 1
ATOM 1603 C C . VAL B 1 63 ? 45.631 54.031 42.518 1.00 26.40 63 VAL B C 1
ATOM 1604 O O . VAL B 1 63 ? 45.299 53.309 43.469 1.00 25.80 63 VAL B O 1
ATOM 1608 N N . LYS B 1 64 ? 45.995 55.285 42.654 1.00 26.13 64 LYS B N 1
ATOM 1609 C CA . LYS B 1 64 ? 46.140 55.900 43.946 1.00 25.95 64 LYS B CA 1
ATOM 1610 C C . LYS B 1 64 ? 44.762 56.111 44.546 1.00 25.33 64 LYS B C 1
ATOM 1611 O O . LYS B 1 64 ? 43.787 56.358 43.836 1.00 24.12 64 LYS B O 1
ATOM 1617 N N . PRO B 1 65 ? 44.682 55.975 45.865 1.00 24.64 65 PRO B N 1
ATOM 1618 C CA . PRO B 1 65 ? 43.441 56.230 46.579 1.00 24.25 65 PRO B CA 1
ATOM 1619 C C . PRO B 1 65 ? 42.854 57.594 46.221 1.00 24.17 65 PRO B C 1
ATOM 1620 O O . PRO B 1 65 ? 41.663 57.706 45.986 1.00 23.71 65 PRO B O 1
ATOM 1624 N N . SER B 1 66 ? 43.693 58.614 46.145 1.00 23.56 66 SER B N 1
ATOM 1625 C CA . SER B 1 66 ? 43.252 59.950 45.776 1.00 23.36 66 SER B CA 1
ATOM 1626 C C . SER B 1 66 ? 42.458 60.000 44.461 1.00 23.36 66 SER B C 1
ATOM 1627 O O . SER B 1 66 ? 41.513 60.787 44.320 1.00 23.18 66 SER B O 1
ATOM 1630 N N . ALA B 1 67 ? 42.843 59.164 43.500 1.00 22.80 67 ALA B N 1
ATOM 1631 C CA . ALA B 1 67 ? 42.121 59.053 42.239 1.00 22.03 67 ALA B CA 1
ATOM 1632 C C . ALA B 1 67 ? 40.749 58.457 42.391 1.00 21.81 67 ALA B C 1
ATOM 1633 O O . ALA B 1 67 ? 39.773 58.967 41.811 1.00 20.79 67 ALA B O 1
ATOM 1635 N N . VAL B 1 68 ? 40.664 57.375 43.170 1.00 21.69 68 VAL B N 1
ATOM 1636 C CA . VAL B 1 68 ? 39.396 56.699 43.420 1.00 21.80 68 VAL B CA 1
ATOM 1637 C C . VAL B 1 68 ? 38.460 57.619 44.182 1.00 22.19 68 VAL B C 1
ATOM 1638 O O . VAL B 1 68 ? 37.270 57.604 43.941 1.00 22.22 68 VAL B O 1
ATOM 1642 N N . THR B 1 69 ? 39.007 58.491 45.019 1.00 22.70 69 THR B N 1
ATOM 1643 C CA . THR B 1 69 ? 38.207 59.429 45.788 1.00 23.62 69 THR B CA 1
ATOM 1644 C C . THR B 1 69 ? 37.509 60.435 44.892 1.00 23.67 69 THR B C 1
ATOM 1645 O O . THR B 1 69 ? 36.330 60.750 45.105 1.00 22.85 69 THR B O 1
ATOM 1649 N N . LEU B 1 70 ? 38.206 60.892 43.860 1.00 23.99 70 LEU B N 1
ATOM 1650 C CA . LEU B 1 70 ? 37.593 61.781 42.866 1.00 23.83 70 LEU B CA 1
ATOM 1651 C C . LEU B 1 70 ? 36.550 61.022 42.069 1.00 22.86 70 LEU B C 1
ATOM 1652 O O . LEU B 1 70 ? 35.529 61.562 41.751 1.00 23.16 70 LEU B O 1
ATOM 1665 N N . ALA B 1 72 ? 34.752 58.551 43.067 1.00 22.10 72 ALA B N 1
ATOM 1666 C CA . ALA B 1 72 ? 33.614 58.297 43.941 1.00 22.68 72 ALA B CA 1
ATOM 1667 C C . ALA B 1 72 ? 32.777 59.532 44.120 1.00 23.60 72 ALA B C 1
ATOM 1668 O O . ALA B 1 72 ? 31.550 59.443 44.247 1.00 23.03 72 ALA B O 1
ATOM 1670 N N . ASP B 1 73 ? 33.424 60.692 44.127 1.00 24.56 73 ASP B N 1
ATOM 1671 C CA . ASP B 1 73 ? 32.701 61.927 44.341 1.00 25.51 73 ASP B CA 1
ATOM 1672 C C . ASP B 1 73 ? 31.749 62.155 43.167 1.00 26.21 73 ASP B C 1
ATOM 1673 O O . ASP B 1 73 ? 30.553 62.455 43.364 1.00 25.83 73 ASP B O 1
ATOM 1678 N N . ARG B 1 74 ? 32.267 61.992 41.950 1.00 26.62 74 ARG B N 1
ATOM 1679 C CA . ARG B 1 74 ? 31.454 62.156 40.749 1.00 27.38 74 ARG B CA 1
ATOM 1680 C C . ARG B 1 74 ? 30.401 61.057 40.625 1.00 26.55 74 ARG B C 1
ATOM 1681 O O . ARG B 1 74 ? 29.285 61.316 40.192 1.00 26.67 74 ARG B O 1
ATOM 1689 N N . LEU B 1 75 ? 30.737 59.824 40.972 1.00 25.25 75 LEU B N 1
ATOM 1690 C CA . LEU B 1 75 ? 29.736 58.766 40.888 1.00 24.82 75 LEU B CA 1
ATOM 1691 C C . LEU B 1 75 ? 28.616 59.015 41.895 1.00 24.39 75 LEU B C 1
ATOM 1692 O O . LEU B 1 75 ? 27.470 58.692 41.637 1.00 23.75 75 LEU B O 1
ATOM 1697 N N . GLU B 1 76 ? 28.956 59.593 43.038 1.00 24.28 76 GLU B N 1
ATOM 1698 C CA . GLU B 1 76 ? 27.967 59.905 44.031 1.00 25.12 76 GLU B CA 1
ATOM 1699 C C . GLU B 1 76 ? 27.055 61.016 43.532 1.00 25.24 76 GLU B C 1
ATOM 1700 O O . GLU B 1 76 ? 25.839 60.943 43.701 1.00 23.88 76 GLU B O 1
ATOM 1706 N N . GLN B 1 77 ? 27.648 62.012 42.886 1.00 26.53 77 GLN B N 1
ATOM 1707 C CA . GLN B 1 77 ? 26.898 63.117 42.307 1.00 28.07 77 GLN B CA 1
ATOM 1708 C C . GLN B 1 77 ? 25.856 62.585 41.294 1.00 28.71 77 GLN B C 1
ATOM 1709 O O . GLN B 1 77 ? 24.681 62.999 41.320 1.00 29.49 77 GLN B O 1
ATOM 1715 N N . LYS B 1 78 ? 26.255 61.600 40.491 1.00 28.29 78 LYS B N 1
ATOM 1716 C CA . LYS B 1 78 ? 25.351 60.936 39.542 1.00 28.05 78 LYS B CA 1
ATOM 1717 C C . LYS B 1 78 ? 24.347 59.976 40.180 1.00 26.71 78 LYS B C 1
ATOM 1718 O O . LYS B 1 78 ? 23.438 59.481 39.526 1.00 26.00 78 LYS B O 1
ATOM 1724 N N . ASN B 1 79 ? 24.518 59.737 41.474 1.00 25.20 79 ASN B N 1
ATOM 1725 C CA . ASN B 1 79 ? 23.658 58.875 42.231 1.00 24.00 79 ASN B CA 1
ATOM 1726 C C . ASN B 1 79 ? 23.816 57.420 41.820 1.00 22.23 79 ASN B C 1
ATOM 1727 O O . ASN B 1 79 ? 22.860 56.618 41.919 1.00 21.45 79 ASN B O 1
ATOM 1732 N N . LEU B 1 80 ? 25.033 57.066 41.389 1.00 20.24 80 LEU B N 1
ATOM 1733 C CA . LEU B 1 80 ? 25.325 55.699 40.989 1.00 18.89 80 LEU B CA 1
ATOM 1734 C C . LEU B 1 80 ? 25.949 54.878 42.127 1.00 18.33 80 LEU B C 1
ATOM 1735 O O . LEU B 1 80 ? 25.925 53.641 42.081 1.00 16.83 80 LEU B O 1
ATOM 1740 N N . ILE B 1 81 ? 26.522 55.561 43.123 1.00 18.06 81 ILE B N 1
ATOM 1741 C CA . ILE B 1 81 ? 27.024 54.917 44.329 1.00 18.92 81 ILE B CA 1
ATOM 1742 C C . ILE B 1 81 ? 26.630 55.685 45.559 1.00 20.23 81 ILE B C 1
ATOM 1743 O O . ILE B 1 81 ? 26.236 56.818 45.465 1.00 21.23 81 ILE B O 1
ATOM 1748 N N . ALA B 1 82 ? 26.754 55.053 46.719 1.00 21.90 82 ALA B N 1
ATOM 1749 C CA . ALA B 1 82 ? 26.574 55.705 47.992 1.00 23.19 82 ALA B CA 1
ATOM 1750 C C . ALA B 1 82 ? 27.867 55.673 48.782 1.00 24.14 82 ALA B C 1
ATOM 1751 O O . ALA B 1 82 ? 28.598 54.696 48.751 1.00 24.74 82 ALA B O 1
ATOM 1753 N N . ARG B 1 83 ? 28.090 56.728 49.546 1.00 25.19 83 ARG B N 1
ATOM 1754 C 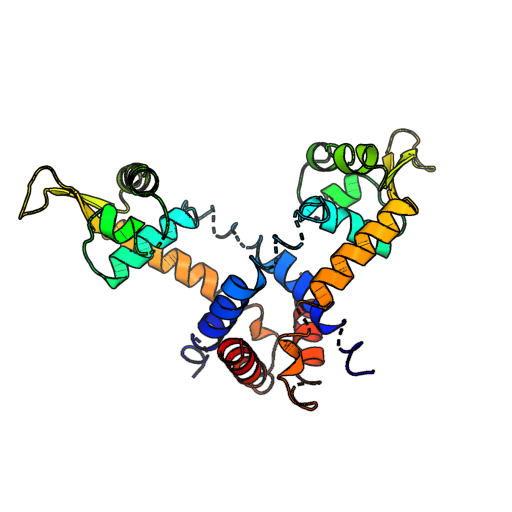CA . ARG B 1 83 ? 29.194 56.846 50.469 1.00 26.11 83 ARG B CA 1
ATOM 1755 C C . ARG B 1 83 ? 28.619 56.826 51.884 1.00 26.48 83 ARG B C 1
ATOM 1756 O O . ARG B 1 83 ? 27.752 57.616 52.200 1.00 26.88 83 ARG B O 1
ATOM 1764 N N . THR B 1 84 ? 29.097 55.917 52.721 1.00 27.28 84 THR B N 1
ATOM 1765 C CA . THR B 1 84 ? 28.597 55.741 54.082 1.00 27.32 84 THR B CA 1
ATOM 1766 C C . THR B 1 84 ? 29.768 55.592 55.029 1.00 28.38 84 THR B C 1
ATOM 1767 O O . THR B 1 84 ? 30.910 55.361 54.610 1.00 27.27 84 THR B O 1
ATOM 1771 N N . HIS B 1 85 ? 29.480 55.748 56.313 1.00 29.61 85 HIS B N 1
ATOM 1772 C CA . HIS B 1 85 ? 30.501 55.616 57.339 1.00 30.75 85 HIS B CA 1
ATOM 1773 C C . HIS B 1 85 ? 30.791 54.146 57.607 1.00 29.98 85 HIS B C 1
ATOM 1774 O O . HIS B 1 85 ? 29.888 53.359 57.765 1.00 29.52 85 HIS B O 1
ATOM 1781 N N . ASN B 1 86 ? 32.072 53.793 57.633 1.00 30.03 86 ASN B N 1
ATOM 1782 C CA . ASN B 1 86 ? 32.535 52.443 57.969 1.00 29.71 86 ASN B CA 1
ATOM 1783 C C . ASN B 1 86 ? 32.240 52.153 59.445 1.00 29.80 86 ASN B C 1
ATOM 1784 O O . ASN B 1 86 ? 32.307 53.064 60.254 1.00 27.84 86 ASN B O 1
ATOM 1789 N N . THR B 1 87 ? 31.922 50.899 59.786 1.00 30.73 87 THR B N 1
ATOM 1790 C CA . THR B 1 87 ? 31.534 50.527 61.161 1.00 31.80 87 THR B CA 1
ATOM 1791 C C . THR B 1 87 ? 32.709 50.544 62.121 1.00 33.50 87 THR B C 1
ATOM 1792 O O . THR B 1 87 ? 32.553 50.924 63.274 1.00 33.79 87 THR B O 1
ATOM 1796 N N . LYS B 1 88 ? 33.881 50.131 61.634 1.00 34.85 88 LYS B N 1
ATOM 1797 C CA . LYS B 1 88 ? 35.061 49.998 62.471 1.00 35.89 88 LYS B CA 1
ATOM 1798 C C . LYS B 1 88 ? 35.581 51.387 62.826 1.00 36.78 88 LYS B C 1
ATOM 1799 O O . LYS B 1 88 ? 35.875 51.681 63.984 1.00 36.72 88 LYS B O 1
ATOM 1805 N N . ASP B 1 89 ? 35.708 52.231 61.808 1.00 37.43 89 ASP B N 1
ATOM 1806 C CA . ASP B 1 89 ? 36.082 53.609 62.003 1.00 37.50 89 ASP B CA 1
ATOM 1807 C C . ASP B 1 89 ? 35.206 54.481 61.123 1.00 37.83 89 ASP B C 1
ATOM 1808 O O . ASP B 1 89 ? 35.343 54.471 59.878 1.00 36.74 89 ASP B O 1
ATOM 1813 N N . ARG B 1 90 ? 34.338 55.243 61.790 1.00 37.97 90 ARG B N 1
ATOM 1814 C CA . ARG B 1 90 ? 33.311 56.046 61.142 1.00 39.03 90 ARG B CA 1
ATOM 1815 C C . ARG B 1 90 ? 33.884 57.147 60.267 1.00 37.89 90 ARG B C 1
ATOM 1816 O O . ARG B 1 90 ? 33.213 57.611 59.382 1.00 38.57 90 ARG B O 1
ATOM 1824 N N . ARG B 1 91 ? 35.117 57.564 60.500 1.00 37.11 91 ARG B N 1
ATOM 1825 C CA . ARG B 1 91 ? 35.749 58.533 59.610 1.00 36.63 91 ARG B CA 1
ATOM 1826 C C . ARG B 1 91 ? 36.208 57.94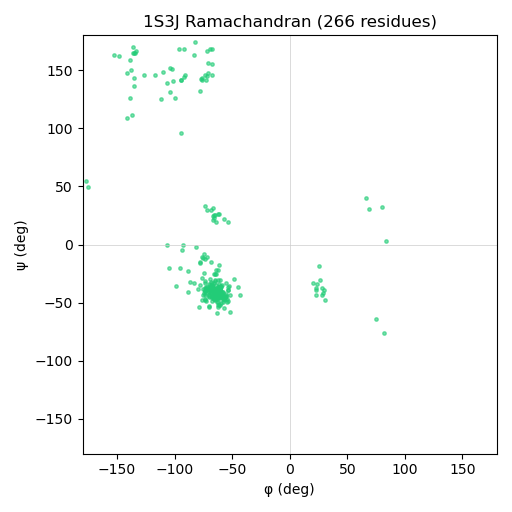0 58.264 1.00 34.77 91 ARG B C 1
ATOM 1827 O O . ARG B 1 91 ? 36.589 58.683 57.375 1.00 35.10 91 ARG B O 1
ATOM 1835 N N . VAL B 1 92 ? 36.213 56.617 58.136 1.00 32.69 92 VAL B N 1
ATOM 1836 C CA . VAL B 1 92 ? 36.537 55.940 56.880 1.00 31.24 92 VAL B CA 1
ATOM 1837 C C . VAL B 1 92 ? 35.227 55.728 56.091 1.00 29.23 92 VAL B C 1
ATOM 1838 O O . VAL B 1 92 ? 34.189 55.537 56.664 1.00 28.11 92 VAL B O 1
ATOM 1842 N N . ILE B 1 93 ? 35.305 55.808 54.772 1.00 27.93 93 ILE B N 1
ATOM 1843 C CA . ILE B 1 93 ? 34.142 55.776 53.894 1.00 26.90 93 ILE B CA 1
ATOM 1844 C C . ILE B 1 93 ? 34.054 54.401 53.239 1.00 25.17 93 ILE B C 1
ATOM 1845 O O . ILE B 1 93 ? 35.056 53.906 52.741 1.00 23.65 93 ILE B O 1
ATOM 1850 N N . ASP B 1 94 ? 32.872 53.793 53.280 1.00 23.69 94 ASP B N 1
ATOM 1851 C CA . ASP B 1 94 ? 32.501 52.676 52.405 1.00 22.87 94 ASP B CA 1
ATOM 1852 C C . ASP B 1 94 ? 31.743 53.143 51.151 1.00 22.49 94 ASP B C 1
ATOM 1853 O O . ASP B 1 94 ? 30.899 54.016 51.216 1.00 22.29 94 ASP B O 1
ATOM 1858 N N . LEU B 1 95 ? 32.025 52.504 50.027 1.00 21.90 95 LEU B N 1
ATOM 1859 C CA . LEU B 1 95 ? 31.321 52.712 48.779 1.00 21.13 95 LEU B CA 1
ATOM 1860 C C . LEU B 1 95 ? 30.422 51.504 48.523 1.00 21.70 95 LEU B C 1
ATOM 1861 O O . LEU B 1 95 ? 30.807 50.350 48.770 1.00 20.46 95 LEU B O 1
ATOM 1866 N N . SER B 1 96 ? 29.211 51.761 48.045 1.00 22.43 96 SER B N 1
ATOM 1867 C CA . SER B 1 96 ? 28.361 50.679 47.540 1.00 23.20 96 SER B CA 1
ATOM 1868 C C . SER B 1 96 ? 27.490 51.174 46.433 1.00 22.37 96 SER B C 1
ATOM 1869 O O . SER B 1 96 ? 27.346 52.379 46.227 1.00 22.06 96 SER B O 1
ATOM 1872 N N . LEU B 1 97 ? 26.960 50.245 45.665 1.00 22.34 97 LEU B N 1
ATOM 1873 C CA . LEU B 1 97 ? 26.070 50.612 44.571 1.00 23.35 97 LEU B CA 1
ATOM 1874 C C . LEU B 1 97 ? 24.714 51.115 45.062 1.00 23.18 97 LEU B C 1
ATOM 1875 O O . LEU B 1 97 ? 24.225 50.694 46.096 1.00 23.62 97 LEU B O 1
ATOM 1880 N N . THR B 1 98 ? 24.137 52.033 44.304 1.00 23.33 98 THR B N 1
ATOM 1881 C CA . THR B 1 98 ? 22.710 52.339 44.378 1.00 23.08 98 THR B CA 1
ATOM 1882 C C . THR B 1 98 ? 22.063 51.430 43.337 1.00 22.64 98 THR B C 1
ATOM 1883 O O . THR B 1 98 ? 22.762 50.834 42.540 1.00 21.32 98 THR B O 1
ATOM 1887 N N . ASP B 1 99 ? 20.739 51.328 43.357 1.00 22.41 99 ASP B N 1
ATOM 1888 C CA . ASP B 1 99 ? 20.030 50.544 42.359 1.00 22.03 99 ASP B CA 1
ATOM 1889 C C . ASP B 1 99 ? 20.259 51.189 41.008 1.00 20.96 99 ASP B C 1
ATOM 1890 O O . ASP B 1 99 ? 20.373 50.486 40.064 1.00 20.03 99 ASP B O 1
ATOM 1895 N N . GLU B 1 100 ? 20.355 52.522 40.938 1.00 21.47 100 GLU B N 1
ATOM 1896 C CA . GLU B 1 100 ? 20.609 53.236 39.696 1.00 21.52 100 GLU B CA 1
ATOM 1897 C C . GLU B 1 100 ? 22.002 52.874 39.129 1.00 22.18 100 GLU B C 1
ATOM 1898 O O . GLU B 1 100 ? 22.157 52.682 37.920 1.00 20.67 100 GLU B O 1
ATOM 1904 N N . GLY B 1 101 ? 22.986 52.715 40.015 1.00 22.48 101 GLY B N 1
ATOM 1905 C CA . GLY B 1 101 ? 24.333 52.327 39.617 1.00 22.92 101 GLY B CA 1
ATOM 1906 C C . GLY B 1 101 ? 24.427 50.892 39.110 1.00 23.10 101 GLY B C 1
ATOM 1907 O O . GLY B 1 101 ? 25.137 50.591 38.166 1.00 22.00 101 GLY B O 1
ATOM 1908 N N . ASP B 1 102 ? 23.671 50.018 39.743 1.00 23.79 102 ASP B N 1
ATOM 1909 C CA . ASP B 1 102 ? 23.545 48.637 39.327 1.00 24.94 102 ASP B CA 1
ATOM 1910 C C . ASP B 1 102 ? 22.937 48.542 37.925 1.00 24.92 102 ASP B C 1
ATOM 1911 O O . ASP B 1 102 ? 23.430 47.810 37.061 1.00 24.20 102 ASP B O 1
ATOM 1916 N N . ILE B 1 103 ? 21.886 49.325 37.705 1.00 24.72 103 ILE B N 1
ATOM 1917 C CA . ILE B 1 103 ? 21.237 49.390 36.409 1.00 25.00 103 ILE B CA 1
ATOM 1918 C C . ILE B 1 103 ? 22.199 49.961 35.375 1.00 25.16 103 ILE B C 1
ATOM 1919 O O . ILE B 1 103 ? 22.362 49.387 34.294 1.00 24.50 103 ILE B O 1
ATOM 1924 N N . LYS B 1 104 ? 22.867 51.064 35.715 1.00 25.57 104 LYS B N 1
ATOM 1925 C CA . LYS B 1 104 ? 23.829 51.669 34.810 1.00 25.92 104 LYS B CA 1
ATOM 1926 C C . LYS B 1 104 ? 24.887 50.647 34.382 1.00 25.92 104 LYS B C 1
ATOM 1927 O O . LYS B 1 104 ? 25.186 50.499 33.197 1.00 25.43 104 LYS B O 1
ATOM 1933 N N . PHE B 1 105 ? 25.449 49.958 35.362 1.00 25.80 105 PHE B N 1
ATOM 1934 C CA . PHE B 1 105 ? 26.481 48.972 35.113 1.00 25.92 105 PHE B CA 1
ATOM 1935 C C . PHE B 1 105 ? 25.979 47.865 34.145 1.00 26.51 105 PHE B C 1
ATOM 1936 O O . PHE B 1 105 ? 26.677 47.494 33.213 1.00 26.18 105 PHE B O 1
ATOM 1944 N N . GLU B 1 106 ? 24.788 47.347 34.362 1.00 26.70 106 GLU B N 1
ATOM 1945 C CA . GLU B 1 106 ? 24.302 46.286 33.493 1.00 28.49 106 GLU B CA 1
ATOM 1946 C C . GLU B 1 106 ? 24.048 46.825 32.083 1.00 28.35 106 GLU B C 1
ATOM 1947 O O . GLU B 1 106 ? 24.325 46.136 31.106 1.00 27.72 106 GLU B O 1
ATOM 1953 N N . GLU B 1 107 ? 23.578 48.064 31.991 1.00 28.85 107 GLU B N 1
ATOM 1954 C CA . GLU B 1 107 ? 23.372 48.720 30.705 1.00 30.15 107 GLU B CA 1
ATOM 1955 C C . GLU B 1 107 ? 24.671 48.853 29.919 1.00 29.83 107 GLU B C 1
ATOM 1956 O O . GLU B 1 107 ? 24.646 48.704 28.706 1.00 28.48 107 GLU B O 1
ATOM 1962 N N . VAL B 1 108 ? 25.783 49.155 30.612 1.00 29.74 108 VAL B N 1
ATOM 1963 C CA . VAL B 1 108 ? 27.064 49.317 29.948 1.00 29.84 108 VAL B CA 1
ATOM 1964 C C . VAL B 1 108 ? 27.533 47.944 29.451 1.00 30.48 108 VAL B C 1
ATOM 1965 O O . VAL B 1 108 ? 28.017 47.844 28.323 1.00 30.18 108 VAL B O 1
ATOM 1969 N N . LEU B 1 109 ? 27.388 46.913 30.286 1.00 30.92 109 LEU B N 1
ATOM 1970 C CA . LEU B 1 109 ? 27.776 45.551 29.916 1.00 32.16 109 LEU B CA 1
ATOM 1971 C C . LEU B 1 109 ? 26.970 45.030 28.738 1.00 32.49 109 LEU B C 1
ATOM 1972 O O . LEU B 1 109 ? 27.498 44.301 27.913 1.00 32.44 109 LEU B O 1
ATOM 1977 N N . ALA B 1 110 ? 25.686 45.390 28.679 1.00 32.89 110 ALA B N 1
ATOM 1978 C CA . ALA B 1 110 ? 24.824 44.943 27.607 1.00 33.02 110 ALA B CA 1
ATOM 1979 C C . ALA B 1 110 ? 25.178 45.689 26.333 1.00 33.31 110 ALA B C 1
ATOM 1980 O O . ALA B 1 110 ? 25.061 45.150 25.258 1.00 32.44 110 ALA B O 1
ATOM 1982 N N . GLY B 1 111 ? 25.634 46.932 26.457 1.00 34.01 111 GLY B N 1
ATOM 1983 C CA . GLY B 1 111 ? 26.005 47.713 25.291 1.00 34.26 111 GLY B CA 1
ATOM 1984 C C . GLY B 1 111 ? 27.245 47.127 24.626 1.00 35.08 111 GLY B C 1
ATOM 1985 O O . GLY B 1 111 ? 27.362 47.137 23.390 1.00 35.29 111 GLY B O 1
ATOM 1986 N N . ARG B 1 112 ? 28.170 46.640 25.452 1.00 35.68 112 ARG B N 1
ATOM 1987 C CA . ARG B 1 112 ? 29.421 46.053 24.989 1.00 37.03 112 ARG B CA 1
ATOM 1988 C C . ARG B 1 112 ? 29.177 44.681 24.370 1.00 36.80 112 ARG B C 1
ATOM 1989 O O . ARG B 1 112 ? 29.773 44.337 23.369 1.00 37.02 112 ARG B O 1
ATOM 1997 N N . LYS B 1 113 ? 28.324 43.893 25.002 1.00 36.68 113 LYS B N 1
ATOM 1998 C CA . LYS B 1 113 ? 28.013 42.569 24.515 1.00 37.03 113 LYS B CA 1
ATOM 1999 C C . LYS B 1 113 ? 27.297 42.651 23.155 1.00 37.28 113 LYS B C 1
ATOM 2000 O O . LYS B 1 113 ? 27.532 41.814 22.277 1.00 36.41 113 LYS B O 1
ATOM 2006 N N . ALA B 1 114 ? 26.424 43.641 22.985 1.00 36.64 114 ALA B N 1
ATOM 2007 C CA . ALA B 1 114 ? 25.717 43.800 21.718 1.00 37.60 114 ALA B CA 1
ATOM 2008 C C . ALA B 1 114 ? 26.691 44.204 20.587 1.00 38.40 114 ALA B C 1
ATOM 2009 O O . ALA B 1 114 ? 26.508 43.796 19.455 1.00 37.05 114 ALA B O 1
ATOM 2011 N N . ILE B 1 115 ? 27.712 45.002 20.904 1.00 39.86 115 ILE B N 1
ATOM 2012 C CA . ILE B 1 115 ? 28.690 45.409 19.898 1.00 41.76 115 ILE B CA 1
ATOM 2013 C C . ILE B 1 115 ? 29.474 44.190 19.447 1.00 43.52 115 ILE B C 1
ATOM 2014 O O . ILE B 1 115 ? 29.733 44.046 18.267 1.00 43.72 115 ILE B O 1
ATOM 2027 N N . ALA B 1 117 ? 28.339 40.896 19.819 1.00 45.55 117 ALA B N 1
ATOM 2028 C CA . ALA B 1 117 ? 27.402 39.972 19.158 1.00 45.06 117 ALA B CA 1
ATOM 2029 C C . ALA B 1 117 ? 27.218 40.325 17.676 1.00 44.68 117 ALA B C 1
ATOM 2030 O O . ALA B 1 117 ? 26.987 39.440 16.858 1.00 44.62 117 ALA B O 1
ATOM 2032 N N . ARG B 1 118 ? 27.334 41.607 17.347 1.00 44.01 118 ARG B N 1
ATOM 2033 C CA . ARG B 1 118 ? 27.219 42.064 15.973 1.00 44.14 118 ARG B CA 1
ATOM 2034 C C . ARG B 1 118 ? 28.430 41.722 15.100 1.00 44.09 118 ARG B C 1
ATOM 2035 O O . ARG B 1 118 ? 28.269 41.266 13.974 1.00 43.94 118 ARG B O 1
ATOM 2043 N N . TYR B 1 119 ? 29.639 41.969 15.598 1.00 44.36 119 TYR B N 1
ATOM 2044 C CA . TYR B 1 119 ? 30.838 41.624 14.838 1.00 44.52 119 TYR B CA 1
ATOM 2045 C C . TYR B 1 119 ? 30.930 40.120 14.600 1.00 44.02 119 TYR B C 1
ATOM 2046 O O . TYR B 1 119 ? 31.430 39.695 13.571 1.00 45.41 119 TYR B O 1
ATOM 2055 N N . LEU B 1 120 ? 30.402 39.328 15.517 1.00 43.08 120 LEU B N 1
ATOM 2056 C CA . LEU B 1 120 ? 30.474 37.880 15.436 1.00 42.37 120 LEU B CA 1
ATOM 2057 C C . LEU B 1 120 ? 29.313 37.255 14.660 1.00 41.67 120 LEU B C 1
ATOM 2058 O O . LEU B 1 120 ? 29.433 36.131 14.165 1.00 42.01 120 LEU B O 1
ATOM 2063 N N . SER B 1 121 ? 28.184 37.961 14.564 1.00 40.21 121 SER B N 1
ATOM 2064 C CA . SER B 1 121 ? 27.048 37.509 13.764 1.00 38.49 121 SER B CA 1
ATOM 2065 C C . SER B 1 121 ? 27.416 37.372 12.291 1.00 36.82 121 SER B C 1
ATOM 2066 O O . SER B 1 121 ? 26.688 36.762 11.554 1.00 36.42 121 SER B O 1
ATOM 2069 N N . PHE B 1 122 ? 28.516 37.992 11.873 1.00 35.32 122 PHE B N 1
ATOM 2070 C CA . PHE B 1 122 ? 29.044 37.844 10.529 1.00 34.77 122 PHE B CA 1
ATOM 2071 C C . PHE B 1 122 ? 29.678 36.470 10.277 1.00 33.12 122 PHE B C 1
ATOM 2072 O O . PHE B 1 122 ? 29.984 36.147 9.140 1.00 33.08 122 PHE B O 1
ATOM 2080 N N . LEU B 1 123 ? 29.877 35.679 11.332 1.00 30.68 123 LEU B N 1
ATOM 2081 C CA . LEU B 1 123 ? 30.551 34.409 11.235 1.00 29.60 123 LEU B CA 1
ATOM 2082 C C . LEU B 1 123 ? 29.518 33.312 11.296 1.00 28.93 123 LEU B C 1
ATOM 2083 O O . LEU B 1 123 ? 28.468 33.495 11.871 1.00 28.54 123 LEU B O 1
ATOM 2088 N N . THR B 1 124 ? 29.821 32.182 10.682 1.00 28.79 124 THR B N 1
ATOM 2089 C CA . THR B 1 124 ? 29.075 30.948 10.907 1.00 29.26 124 THR B CA 1
ATOM 2090 C C . THR B 1 124 ? 29.392 30.395 12.285 1.00 29.79 124 THR B C 1
ATOM 2091 O O . THR B 1 124 ? 30.396 30.755 12.921 1.00 29.78 124 THR B O 1
ATOM 2095 N N . GLU B 1 125 ? 28.577 29.448 12.711 1.00 30.16 125 GLU B N 1
ATOM 2096 C CA . GLU B 1 125 ? 28.782 28.825 13.996 1.00 31.38 125 GLU B CA 1
ATOM 2097 C C . GLU B 1 125 ? 30.121 28.083 14.027 1.00 30.92 125 GLU B C 1
ATOM 2098 O O . GLU B 1 125 ? 30.842 28.140 15.018 1.00 32.42 125 GLU B O 1
ATOM 2104 N N . GLU B 1 126 ? 30.446 27.395 12.942 1.00 29.63 126 GLU B N 1
ATOM 2105 C CA . GLU B 1 126 ? 31.742 26.749 12.784 1.00 28.96 126 GLU B CA 1
ATOM 2106 C C . GLU B 1 126 ? 32.889 27.767 13.010 1.00 27.70 126 GLU B C 1
ATOM 2107 O O . GLU B 1 126 ? 33.808 27.526 13.780 1.00 27.24 126 GLU B O 1
ATOM 2113 N N . GLU B 1 127 ? 32.803 28.917 12.375 1.00 27.51 127 GLU B N 1
ATOM 2114 C CA . GLU B 1 127 ? 33.829 29.953 12.521 1.00 27.91 127 GLU B CA 1
ATOM 2115 C C . GLU B 1 127 ? 33.880 30.552 13.917 1.00 27.68 127 GLU B C 1
ATOM 2116 O O . GLU B 1 127 ? 34.954 30.755 14.467 1.00 26.88 127 GLU B O 1
ATOM 2134 N N . LEU B 1 129 ? 33.166 28.943 16.594 1.00 28.77 129 LEU B N 1
ATOM 2135 C CA . LEU B 1 129 ? 33.800 27.941 17.467 1.00 28.62 129 LEU B CA 1
ATOM 2136 C C . LEU B 1 129 ? 35.303 27.912 17.276 1.00 27.49 129 LEU B C 1
ATOM 2137 O O . LEU B 1 129 ? 36.034 27.698 18.230 1.00 27.72 129 LEU B O 1
ATOM 2142 N N . GLN B 1 130 ? 35.752 28.169 16.051 1.00 26.50 130 GLN B N 1
ATOM 2143 C CA . GLN B 1 130 ? 37.169 28.247 15.736 1.00 25.75 130 GLN B CA 1
ATOM 2144 C C . GLN B 1 130 ? 37.756 29.502 16.403 1.00 25.45 130 GLN B C 1
ATOM 2145 O O . GLN B 1 130 ? 38.861 29.466 16.960 1.00 23.55 130 GLN B O 1
ATOM 2151 N N . ALA B 1 131 ? 36.995 30.598 16.357 1.00 24.92 131 ALA B N 1
ATOM 2152 C CA . ALA B 1 131 ? 37.451 31.865 16.941 1.00 24.76 131 ALA B CA 1
ATOM 2153 C C . ALA B 1 131 ? 37.532 31.761 18.466 1.00 24.19 131 ALA B C 1
ATOM 2154 O O . ALA B 1 131 ? 38.457 32.271 19.062 1.00 24.63 131 ALA B O 1
ATOM 2156 N N . ALA B 1 132 ? 36.624 31.029 19.080 1.00 25.02 132 ALA B N 1
ATOM 2157 C CA . ALA B 1 132 ? 36.639 30.834 20.526 1.00 25.21 132 ALA B CA 1
ATOM 2158 C C . ALA B 1 132 ? 37.847 29.999 20.927 1.00 26.23 132 ALA B C 1
ATOM 2159 O O . ALA B 1 132 ? 38.595 30.378 21.822 1.00 26.32 132 ALA B O 1
ATOM 2161 N N . HIS B 1 133 ? 38.062 28.880 20.248 1.00 26.82 133 HIS B N 1
ATOM 2162 C CA . HIS B 1 133 ? 39.226 28.034 20.514 1.00 27.71 133 HIS B CA 1
ATOM 2163 C C . HIS B 1 133 ? 40.568 28.777 20.277 1.00 27.25 133 HIS B C 1
ATOM 2164 O O . HIS B 1 133 ? 41.490 28.690 21.076 1.00 28.63 133 HIS B O 1
ATOM 2171 N N . ILE B 1 134 ? 40.678 29.505 19.184 1.00 26.28 134 ILE B N 1
ATOM 2172 C CA . ILE B 1 134 ? 41.895 30.253 18.882 1.00 25.46 134 ILE B CA 1
ATOM 2173 C C . ILE B 1 134 ? 42.170 31.334 19.923 1.00 24.69 134 ILE B C 1
ATOM 2174 O O . ILE B 1 134 ? 43.277 31.443 20.412 1.00 24.52 134 ILE B O 1
ATOM 2179 N N . THR B 1 135 ? 41.176 32.147 20.247 1.00 24.28 135 THR B N 1
ATOM 2180 C CA . THR B 1 135 ? 41.375 33.215 21.227 1.00 24.42 135 THR B CA 1
ATOM 2181 C C . THR B 1 135 ? 41.704 32.678 22.606 1.00 24.81 135 THR B C 1
ATOM 2182 O O . THR B 1 135 ? 42.589 33.212 23.267 1.00 24.78 135 THR B O 1
ATOM 2186 N N . ALA B 1 136 ? 40.990 31.641 23.043 1.00 25.81 136 ALA B N 1
ATOM 2187 C CA . ALA B 1 136 ? 41.273 30.986 24.335 1.00 26.72 136 ALA B CA 1
ATOM 2188 C C . ALA B 1 136 ? 42.741 30.516 24.444 1.00 27.47 136 ALA B C 1
ATOM 2189 O O . ALA B 1 136 ? 43.401 30.732 25.449 1.00 28.19 136 ALA B O 1
ATOM 2191 N N . LYS B 1 137 ? 43.260 29.903 23.396 1.00 28.13 137 LYS B N 1
ATOM 2192 C CA . LYS B 1 137 ? 44.625 29.380 23.425 1.00 28.92 137 LYS B CA 1
ATOM 2193 C C . LYS B 1 137 ? 45.686 30.518 23.346 1.00 29.19 137 LYS B C 1
ATOM 2194 O O . LYS B 1 137 ? 46.713 30.485 24.033 1.00 29.42 137 LYS B O 1
ATOM 2200 N N . LEU B 1 138 ? 45.445 31.533 22.538 1.00 29.37 138 LEU B N 1
ATOM 2201 C CA . LEU B 1 138 ? 46.341 32.682 22.512 1.00 30.10 138 LEU B CA 1
ATOM 2202 C C . LEU B 1 138 ? 46.399 33.390 23.899 1.00 31.72 138 LEU B C 1
ATOM 2203 O O . LEU B 1 138 ? 47.482 33.807 24.353 1.00 31.78 138 LEU B O 1
ATOM 2208 N N . ALA B 1 139 ? 45.254 33.498 24.561 1.00 32.86 139 ALA B N 1
ATOM 2209 C CA . ALA B 1 139 ? 45.161 34.067 25.913 1.00 34.70 139 ALA B CA 1
ATOM 2210 C C . ALA B 1 139 ? 45.940 33.261 26.977 1.00 36.95 139 ALA B C 1
ATOM 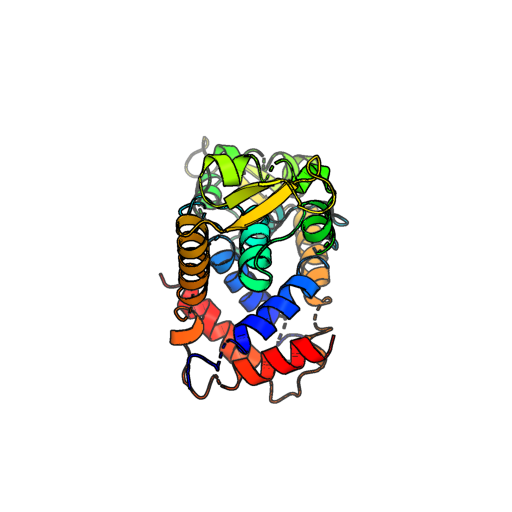2211 O O . ALA B 1 139 ? 46.620 33.851 27.804 1.00 36.63 139 ALA B O 1
ATOM 2213 N N . GLN B 1 140 ? 45.848 31.929 26.937 1.00 40.15 140 GLN B N 1
ATOM 2214 C CA . GLN B 1 140 ? 46.552 31.032 27.881 1.00 43.25 140 GLN B CA 1
ATOM 2215 C C . GLN B 1 140 ? 48.055 30.842 27.569 1.00 45.33 140 GLN B C 1
ATOM 2216 O O . GLN B 1 140 ? 48.809 30.364 28.422 1.00 46.56 140 GLN B O 1
ATOM 2222 N N . ALA B 1 141 ? 48.499 31.212 26.368 1.00 47.00 141 ALA B N 1
ATOM 2223 C CA . ALA B 1 141 ? 49.881 30.966 25.952 1.00 48.34 141 ALA B CA 1
ATOM 2224 C C . ALA B 1 141 ? 50.827 31.990 26.563 1.00 49.64 141 ALA B C 1
ATOM 2225 O O . ALA B 1 141 ? 51.834 31.633 27.193 1.00 50.10 141 ALA B O 1
ATOM 2227 N N . ALA B 1 142 ? 50.508 33.260 26.357 1.00 50.73 142 ALA B N 1
ATOM 2228 C CA . ALA B 1 142 ? 51.324 34.331 26.876 1.00 51.81 142 ALA B CA 1
ATOM 2229 C C . ALA B 1 142 ? 50.532 35.144 27.902 1.00 52.47 142 ALA B C 1
ATOM 2230 O O . ALA B 1 142 ? 51.120 35.922 28.653 1.00 52.90 142 ALA B O 1
#

Secondary structure (DSSP, 8-state):
-TTT--HHHHHHHHHHHHHS------TTS--HHHHHHHHHHHHHSEEEHHHHHH----HHHHH--HHHHHTTSEEEEE-SS-TTSEEEEE-HHHHHHHHHHHHHHHH--TTGGGS-S---HHHHHHHHHHHHHH--/--TTT--HHHHHHHHHHHHHTT-----TTS--HHHHHHHHHHHHHSEEEHHHHHH----HHHHH--HHHHHTTSEEEEE-SS-TTSEEEEE-HHHHHHHHHHHHHHHH--TTTTTS-S---HHHHHHHHHHHH-

Organism: Bacillus subtilis (strain 168) (NCBI:txid224308)

Sequence (270 aa):
SADQLSDIQLSLQALFQKIQPELESEKQGVTPAQLFVLASLKKHGSLKVSEIAEREVKPSAVTLADRLEQKNLIARTHNTKDRRVIDLSLTDEGDIKFEEVLAGRKAIARYLSFLTEEELQAAHITAKLAQAAETDKSADQLSDIQLSLQALFQKIQPELESEKQGVTPAQLFVLASLKKHGSLKVSEIAEREVKPSAVTLADRLEQKNLIARTHNTKDRRVIDLSLTDEGDIKFEEVLAGRKAIARYLSFLTEEELQAAHITAKLAQAA

B-factor: mean 38.0, std 10.13, range [16.83, 66.34]